Protein AF-A0A516HF87-F1 (afdb_monomer)

pLDDT: mean 88.35, std 12.83, range [43.09, 98.5]

Nearest PDB structures (foldseek):
  1sj7-assembly2_B  TM=2.795E-01  e=4.429E+00  Mus musculus
  1sum-assembly1_B  TM=2.228E-01  e=5.330E+00  Thermotoga maritima
  8e0m-assembly1_A  TM=2.868E-01  e=9.736E+00  synthetic construct

Structure (mmCIF, N/CA/C/O backbone):
data_AF-A0A516HF87-F1
#
_entry.id   AF-A0A516HF87-F1
#
loop_
_atom_site.group_PDB
_atom_site.id
_atom_site.type_symbol
_atom_site.label_atom_id
_atom_site.label_alt_id
_atom_site.label_comp_id
_atom_site.label_asym_id
_atom_site.label_entity_id
_atom_site.label_seq_id
_atom_site.pdbx_PDB_ins_code
_atom_site.Cartn_x
_atom_site.Cartn_y
_atom_site.Cartn_z
_atom_site.occupancy
_atom_site.B_iso_or_equiv
_atom_site.auth_seq_id
_atom_site.auth_comp_id
_atom_site.auth_asym_id
_atom_site.auth_atom_id
_atom_site.pdbx_PDB_model_num
ATOM 1 N N . MET A 1 1 ? -18.716 -10.227 13.730 1.00 66.50 1 MET A N 1
ATOM 2 C CA . MET A 1 1 ? -17.485 -9.876 12.988 1.00 66.50 1 MET A CA 1
ATOM 3 C C . MET A 1 1 ? -16.517 -11.055 13.050 1.00 66.50 1 MET A C 1
ATOM 5 O O . MET A 1 1 ? -16.500 -11.742 14.065 1.00 66.50 1 MET A O 1
ATOM 9 N N . ASP A 1 2 ? -15.786 -11.335 11.973 1.00 79.38 2 ASP A N 1
ATOM 10 C CA . ASP A 1 2 ? -14.979 -12.555 11.829 1.00 79.38 2 ASP A CA 1
ATOM 11 C C . ASP A 1 2 ? -13.578 -12.388 12.453 1.00 79.38 2 ASP A C 1
ATOM 13 O O . ASP A 1 2 ? -12.821 -11.498 12.059 1.00 79.38 2 ASP A O 1
ATOM 17 N N . LYS A 1 3 ? -13.224 -13.232 13.436 1.00 86.50 3 LYS A N 1
ATOM 18 C CA . LYS A 1 3 ? -11.883 -13.222 14.055 1.00 86.50 3 LYS A CA 1
ATOM 19 C C . LYS A 1 3 ? -10.801 -13.581 13.037 1.00 86.50 3 LYS A C 1
ATOM 21 O O . LYS A 1 3 ? -9.698 -13.045 13.135 1.00 86.50 3 LYS A O 1
ATOM 26 N N . ALA A 1 4 ? -11.116 -14.431 12.059 1.00 92.38 4 ALA A N 1
ATOM 27 C CA . ALA A 1 4 ? -10.188 -14.797 10.999 1.00 92.38 4 ALA A CA 1
ATOM 28 C C . ALA A 1 4 ? -9.785 -13.563 10.181 1.00 92.38 4 ALA A C 1
ATOM 30 O O . ALA A 1 4 ? -8.597 -13.336 10.005 1.00 92.38 4 ALA A O 1
ATOM 31 N N . ALA A 1 5 ? -10.734 -12.693 9.810 1.00 94.56 5 ALA A N 1
ATOM 32 C CA . ALA A 1 5 ? -10.435 -11.414 9.151 1.00 94.56 5 ALA A CA 1
ATOM 33 C C . ALA A 1 5 ? -9.495 -10.523 9.981 1.00 94.56 5 ALA A C 1
ATOM 35 O O . ALA A 1 5 ? -8.566 -9.926 9.445 1.00 94.56 5 ALA A O 1
ATOM 36 N N . GLY A 1 6 ? -9.681 -10.487 11.303 1.00 94.88 6 GLY A N 1
ATOM 37 C CA . GLY A 1 6 ? -8.769 -9.821 12.236 1.00 94.88 6 GLY A CA 1
ATOM 38 C C . GLY A 1 6 ? -7.321 -10.307 12.124 1.00 94.88 6 GLY A C 1
ATOM 39 O O . GLY A 1 6 ? -6.409 -9.509 11.903 1.00 94.88 6 GLY A O 1
ATOM 40 N N . TYR A 1 7 ? -7.111 -11.618 12.256 1.00 96.00 7 TYR A N 1
ATOM 41 C CA . TYR A 1 7 ? -5.780 -12.224 12.171 1.00 96.00 7 TYR A CA 1
ATOM 42 C C . TYR A 1 7 ? -5.173 -12.115 10.772 1.00 96.00 7 TYR A C 1
ATOM 44 O O . TYR A 1 7 ? -3.999 -11.775 10.650 1.00 96.00 7 TYR A O 1
ATOM 52 N N . THR A 1 8 ? -5.965 -12.335 9.724 1.00 97.62 8 THR A N 1
ATOM 53 C CA . THR A 1 8 ? -5.521 -12.217 8.332 1.00 97.62 8 THR A CA 1
ATOM 54 C C . THR A 1 8 ? -5.065 -10.795 8.011 1.00 97.62 8 THR A C 1
ATOM 56 O O . THR A 1 8 ? -4.020 -10.623 7.389 1.00 97.62 8 THR A O 1
ATOM 59 N N . PHE A 1 9 ? -5.766 -9.769 8.505 1.00 97.31 9 PHE A N 1
ATOM 60 C CA . PHE A 1 9 ? -5.350 -8.377 8.331 1.00 97.31 9 PHE A CA 1
ATOM 61 C C . PHE A 1 9 ? -4.015 -8.069 9.020 1.00 97.31 9 PHE A C 1
ATOM 63 O O . PHE A 1 9 ? -3.151 -7.406 8.443 1.00 97.31 9 PHE A O 1
ATOM 70 N N . ILE A 1 10 ? -3.833 -8.572 10.247 1.00 97.94 10 ILE A N 1
ATOM 71 C CA . ILE A 1 10 ? -2.583 -8.420 11.003 1.00 97.94 10 ILE A CA 1
ATOM 72 C C . ILE A 1 10 ? -1.431 -9.095 10.256 1.00 97.94 10 ILE A C 1
ATOM 74 O O . ILE A 1 10 ? -0.409 -8.458 10.022 1.00 97.94 10 ILE A O 1
ATOM 78 N N . LEU A 1 11 ? -1.603 -10.358 9.857 1.00 97.88 11 LEU A N 1
ATOM 79 C CA . LEU A 1 11 ? -0.570 -11.126 9.162 1.00 97.88 11 LEU A CA 1
ATOM 80 C C . LEU A 1 11 ? -0.219 -10.513 7.804 1.00 97.88 11 LEU A C 1
ATOM 82 O O . LEU A 1 11 ? 0.961 -10.370 7.502 1.00 97.88 11 LEU A O 1
ATOM 86 N N . GLY A 1 12 ? -1.217 -10.085 7.025 1.00 97.88 12 GLY A N 1
ATOM 87 C CA . GLY A 1 12 ? -0.993 -9.379 5.762 1.00 97.88 12 GLY A CA 1
ATOM 88 C C . GLY A 1 12 ? -0.218 -8.074 5.957 1.00 97.88 12 GLY A C 1
ATOM 89 O O . GLY A 1 12 ? 0.709 -7.791 5.206 1.00 97.88 12 GLY A O 1
ATOM 90 N N . SER A 1 13 ? -0.529 -7.316 7.012 1.00 98.06 13 SER A N 1
ATOM 91 C CA . SER A 1 13 ? 0.180 -6.068 7.324 1.00 98.06 13 SER A CA 1
ATOM 92 C C . SER A 1 13 ? 1.619 -6.313 7.790 1.00 98.06 13 SER A C 1
ATOM 94 O O . SER A 1 13 ? 2.518 -5.589 7.378 1.00 98.06 13 SER A O 1
ATOM 96 N N . ILE A 1 14 ? 1.858 -7.341 8.615 1.00 98.06 14 ILE A N 1
ATOM 97 C CA . ILE A 1 14 ? 3.215 -7.751 9.023 1.00 98.06 14 ILE A CA 1
ATOM 98 C C . ILE A 1 14 ? 4.028 -8.164 7.800 1.00 98.06 14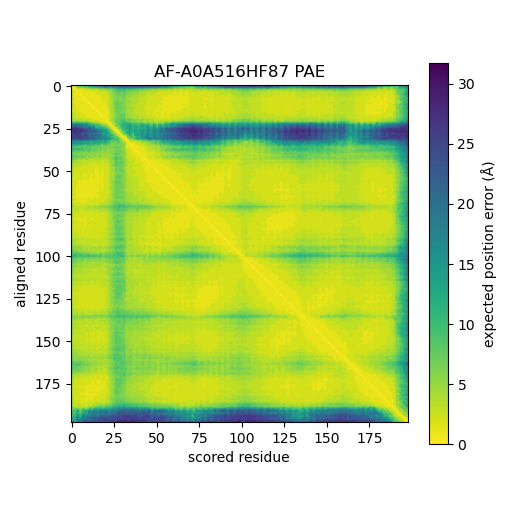 ILE A C 1
ATOM 100 O O . ILE A 1 14 ? 5.172 -7.741 7.660 1.00 98.06 14 ILE A O 1
ATOM 104 N N . LEU A 1 15 ? 3.436 -8.964 6.911 1.00 97.12 15 LEU A N 1
ATOM 105 C CA . LEU A 1 15 ? 4.100 -9.413 5.695 1.00 97.12 15 LEU A CA 1
ATOM 106 C C . LEU A 1 15 ? 4.514 -8.220 4.822 1.00 97.12 15 LEU A C 1
ATOM 108 O O . LEU A 1 15 ? 5.668 -8.166 4.414 1.00 97.12 15 LEU A O 1
ATOM 112 N N . MET A 1 16 ? 3.641 -7.225 4.629 1.00 96.31 16 MET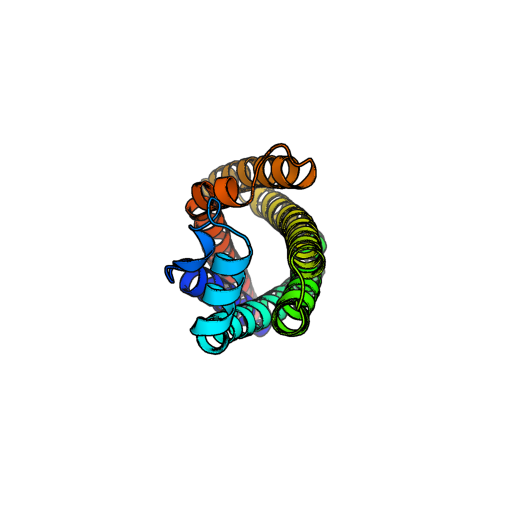 A N 1
ATOM 113 C CA . MET A 1 16 ? 4.001 -5.995 3.907 1.00 96.31 16 MET A CA 1
ATOM 114 C C . MET A 1 16 ? 5.167 -5.244 4.563 1.00 96.31 16 MET A C 1
ATOM 116 O O . MET A 1 16 ? 6.095 -4.848 3.866 1.00 96.31 16 MET A O 1
ATOM 120 N N . VAL A 1 17 ? 5.177 -5.098 5.895 1.00 96.25 17 VAL A N 1
ATOM 121 C CA . VAL A 1 17 ? 6.310 -4.470 6.604 1.00 96.25 17 VAL A CA 1
ATOM 122 C C . VAL A 1 17 ? 7.608 -5.227 6.340 1.00 96.25 17 VAL A C 1
ATOM 124 O O . VAL A 1 17 ? 8.617 -4.605 6.030 1.00 96.25 17 VAL A O 1
ATOM 127 N N . VAL A 1 18 ? 7.591 -6.557 6.453 1.00 94.75 18 VAL A N 1
ATOM 128 C CA . VAL A 1 18 ? 8.785 -7.383 6.228 1.00 94.75 18 VAL A CA 1
ATOM 129 C C . VAL A 1 18 ? 9.293 -7.223 4.798 1.00 94.75 18 VAL A C 1
ATOM 131 O O . VAL A 1 18 ? 10.486 -7.010 4.614 1.00 94.75 18 VAL A O 1
ATOM 134 N N . LEU A 1 19 ? 8.405 -7.275 3.802 1.00 92.56 19 LEU A N 1
ATOM 135 C CA . LEU A 1 19 ? 8.779 -7.150 2.391 1.00 92.56 19 LEU A CA 1
ATOM 136 C C . LEU A 1 19 ? 9.356 -5.763 2.069 1.00 92.56 19 LEU A C 1
ATOM 138 O O . LEU A 1 19 ? 10.346 -5.681 1.354 1.00 92.56 19 LEU A O 1
ATOM 142 N N . MET A 1 20 ? 8.823 -4.695 2.670 1.00 88.75 20 MET A N 1
ATOM 143 C CA . MET A 1 20 ? 9.344 -3.327 2.505 1.00 88.75 20 MET A CA 1
ATOM 144 C C . MET A 1 20 ? 10.719 -3.096 3.144 1.00 88.75 20 MET A C 1
ATOM 146 O O . MET A 1 20 ? 11.396 -2.129 2.804 1.00 88.75 20 MET A O 1
ATOM 150 N N . LEU A 1 21 ? 11.133 -3.948 4.086 1.00 87.94 21 LEU A N 1
ATOM 151 C CA . LEU A 1 21 ? 12.458 -3.879 4.708 1.00 87.94 21 LEU A CA 1
ATOM 152 C C . LEU A 1 21 ? 13.528 -4.635 3.916 1.00 87.94 21 LEU A C 1
ATOM 154 O O . LEU A 1 21 ? 14.712 -4.499 4.227 1.00 87.94 21 LEU A O 1
ATOM 158 N N . ILE A 1 22 ? 13.139 -5.436 2.921 1.00 84.88 22 ILE A N 1
ATOM 159 C CA . ILE A 1 22 ? 14.091 -6.123 2.052 1.00 84.88 22 ILE A CA 1
ATOM 160 C C . ILE A 1 22 ? 14.687 -5.070 1.105 1.00 84.88 22 ILE A C 1
ATOM 162 O O . ILE A 1 22 ? 13.944 -4.482 0.317 1.00 84.88 22 ILE A O 1
ATOM 166 N N . PRO A 1 23 ? 16.005 -4.799 1.169 1.00 65.00 23 PRO A N 1
ATOM 167 C CA . PRO A 1 23 ? 16.629 -3.829 0.285 1.00 65.00 23 PRO A CA 1
ATOM 168 C C . PRO A 1 23 ? 16.521 -4.327 -1.155 1.00 65.00 23 PRO A C 1
ATOM 170 O O . PRO A 1 23 ? 16.976 -5.418 -1.493 1.00 65.00 23 PRO A O 1
ATOM 173 N N . TYR A 1 24 ? 15.893 -3.516 -1.995 1.00 62.25 24 TYR A N 1
ATOM 174 C CA . TYR A 1 24 ? 15.691 -3.811 -3.401 1.00 62.25 24 TYR A CA 1
ATOM 175 C C . TYR A 1 24 ? 16.660 -2.944 -4.211 1.00 62.25 24 TYR A C 1
ATOM 177 O O . TYR A 1 24 ? 16.332 -1.826 -4.608 1.00 62.25 24 TYR A O 1
ATOM 185 N N . GLU A 1 25 ? 17.897 -3.420 -4.384 1.00 53.06 25 GLU A N 1
ATOM 186 C CA . GLU A 1 25 ? 18.979 -2.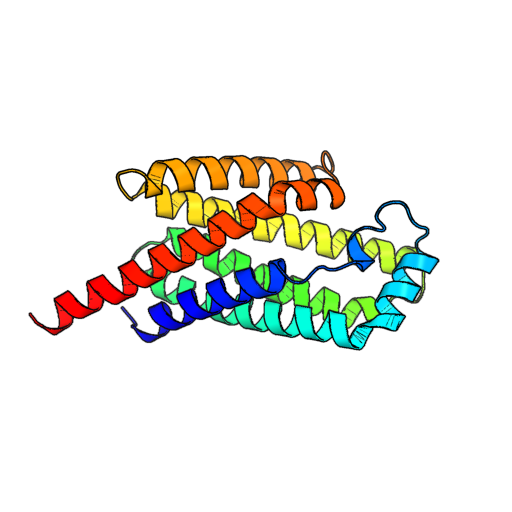647 -5.019 1.00 53.06 25 GLU A CA 1
ATOM 187 C C . GLU A 1 25 ? 18.645 -2.211 -6.458 1.00 53.06 25 GLU A C 1
ATOM 189 O O . GLU A 1 25 ? 19.083 -1.151 -6.900 1.00 53.06 25 GLU A O 1
ATOM 194 N N . GLU A 1 26 ? 17.787 -2.947 -7.167 1.00 50.44 26 GLU A N 1
ATOM 195 C CA . GLU A 1 26 ? 17.451 -2.672 -8.571 1.00 50.44 26 GLU A CA 1
ATOM 196 C C . GLU A 1 26 ? 16.523 -1.475 -8.784 1.00 50.44 26 GLU A C 1
ATOM 198 O O . GLU A 1 26 ? 16.451 -0.931 -9.886 1.00 50.44 26 GLU A O 1
ATOM 203 N N . ALA A 1 27 ? 15.822 -1.025 -7.743 1.00 44.19 27 ALA A N 1
ATOM 204 C CA . ALA A 1 27 ? 14.941 0.130 -7.853 1.00 44.19 27 ALA A CA 1
ATOM 205 C C . ALA A 1 27 ? 15.638 1.465 -7.553 1.00 44.19 27 ALA A C 1
ATOM 207 O O . ALA A 1 27 ? 15.090 2.520 -7.860 1.00 44.19 27 ALA A O 1
ATOM 208 N N . ASN A 1 28 ? 16.869 1.419 -7.035 1.00 43.09 28 ASN A N 1
ATOM 209 C CA . ASN A 1 28 ? 17.698 2.600 -6.776 1.00 43.09 28 ASN A CA 1
ATOM 210 C C . ASN A 1 28 ? 18.437 3.103 -8.030 1.00 43.09 28 ASN A C 1
ATOM 212 O O . ASN A 1 28 ? 19.147 4.102 -7.985 1.00 43.09 28 ASN A O 1
ATOM 216 N N . ALA A 1 29 ? 18.268 2.424 -9.164 1.00 48.34 29 ALA A N 1
ATOM 217 C CA . ALA A 1 29 ? 18.857 2.776 -10.447 1.00 48.34 29 ALA A CA 1
ATOM 218 C C . ALA A 1 29 ? 17.950 3.708 -11.276 1.00 48.34 29 ALA A C 1
ATOM 220 O O . ALA A 1 29 ? 17.874 3.593 -12.500 1.00 48.34 29 ALA A O 1
ATOM 221 N N . THR A 1 30 ? 17.239 4.642 -10.640 1.00 50.53 30 THR A N 1
ATOM 222 C CA . THR A 1 30 ? 16.341 5.607 -11.305 1.00 50.53 30 THR A CA 1
ATOM 223 C C . THR A 1 30 ? 17.052 6.577 -12.253 1.00 50.53 30 THR A C 1
ATOM 225 O O . THR A 1 30 ? 16.378 7.235 -13.049 1.00 50.53 30 THR A O 1
ATOM 228 N N . SER A 1 31 ? 18.387 6.574 -12.275 1.00 51.03 31 SER A N 1
ATOM 229 C CA . SER A 1 31 ? 19.242 7.315 -13.210 1.00 51.03 31 SER A CA 1
ATOM 230 C C . SER A 1 31 ? 19.907 6.462 -14.306 1.00 51.03 31 SER A C 1
ATOM 232 O O . SER A 1 31 ? 20.534 7.033 -15.196 1.00 51.03 31 SER A O 1
ATOM 234 N N . LEU A 1 32 ? 19.780 5.126 -14.282 1.00 56.72 32 LEU A N 1
ATOM 235 C CA . LEU A 1 32 ? 20.419 4.243 -15.271 1.00 56.72 32 LEU A CA 1
ATOM 236 C C . LEU A 1 32 ? 19.553 4.046 -16.524 1.00 56.72 32 LEU A C 1
ATOM 238 O O . LEU A 1 32 ? 18.319 4.131 -16.458 1.00 56.72 32 LEU A O 1
ATOM 242 N N . ASP A 1 33 ? 20.240 3.767 -17.636 1.00 69.56 33 ASP A N 1
ATOM 243 C CA . ASP A 1 33 ? 19.694 3.390 -18.944 1.00 69.56 33 ASP A CA 1
ATOM 244 C C . ASP A 1 33 ? 18.672 2.241 -18.819 1.00 69.56 33 ASP A C 1
ATOM 246 O O . ASP A 1 33 ? 18.790 1.380 -17.942 1.00 69.56 33 ASP A O 1
ATOM 250 N N . TRP A 1 34 ? 17.647 2.229 -19.672 1.00 73.44 34 TRP A N 1
ATOM 251 C CA . TRP A 1 34 ? 16.564 1.240 -19.625 1.00 73.44 34 TRP A CA 1
ATOM 252 C C . TRP A 1 34 ? 17.090 -0.184 -19.825 1.00 73.44 34 TRP A C 1
ATOM 254 O O . TRP A 1 34 ? 16.594 -1.099 -19.169 1.00 73.44 34 TRP A O 1
ATOM 264 N N . ASP A 1 35 ? 18.113 -0.346 -20.670 1.00 72.00 35 ASP A N 1
ATOM 265 C CA . ASP A 1 35 ? 18.770 -1.625 -20.929 1.00 72.00 35 ASP A CA 1
ATOM 266 C C . ASP A 1 35 ? 19.356 -2.197 -19.634 1.00 72.00 35 ASP A C 1
ATOM 268 O O . ASP A 1 35 ? 19.104 -3.347 -19.292 1.00 72.00 35 ASP A O 1
ATOM 272 N N . ILE A 1 36 ? 20.029 -1.355 -18.842 1.00 76.69 36 ILE A N 1
ATOM 273 C CA . ILE A 1 36 ? 20.641 -1.749 -17.566 1.00 76.69 36 ILE A CA 1
ATOM 274 C C . ILE A 1 36 ? 19.569 -2.135 -16.541 1.00 76.69 36 ILE A C 1
ATOM 276 O O . ILE A 1 36 ? 19.753 -3.075 -15.771 1.00 76.69 36 ILE A O 1
ATOM 280 N N . ARG A 1 37 ? 18.426 -1.438 -16.522 1.00 75.19 37 ARG A N 1
ATOM 281 C CA . ARG A 1 37 ? 17.324 -1.766 -15.601 1.00 75.19 37 ARG A CA 1
ATOM 282 C C . ARG A 1 37 ? 16.629 -3.061 -15.963 1.00 75.19 37 ARG A C 1
ATOM 284 O O . ARG A 1 37 ? 16.310 -3.840 -15.070 1.00 75.19 37 ARG A O 1
ATOM 291 N N . LEU A 1 38 ? 16.356 -3.263 -17.250 1.00 77.50 38 LEU A N 1
ATOM 292 C CA . LEU A 1 38 ? 15.729 -4.486 -17.721 1.00 77.50 38 LEU A CA 1
ATOM 293 C C . LEU A 1 38 ? 16.676 -5.668 -17.516 1.00 77.50 38 LEU A C 1
ATOM 295 O O . LEU A 1 38 ? 16.240 -6.706 -17.030 1.00 77.50 38 LEU A O 1
ATOM 299 N N . GLU A 1 39 ? 17.964 -5.504 -17.816 1.00 80.75 39 GLU A N 1
ATOM 300 C CA . GLU A 1 39 ? 18.981 -6.525 -17.576 1.00 80.75 39 GLU A CA 1
ATOM 301 C C . GLU A 1 39 ? 19.097 -6.866 -16.089 1.00 80.75 39 GLU A C 1
ATOM 303 O O . GLU A 1 39 ? 19.047 -8.048 -15.749 1.00 80.75 39 GLU A O 1
ATOM 308 N N . ALA A 1 40 ? 19.158 -5.864 -15.203 1.00 79.00 40 ALA A N 1
ATOM 309 C CA . ALA A 1 40 ? 19.127 -6.082 -13.758 1.00 79.00 40 ALA A CA 1
ATOM 310 C C . ALA A 1 40 ? 17.874 -6.884 -13.369 1.00 79.00 40 ALA A C 1
ATOM 312 O O . ALA A 1 40 ? 17.995 -8.035 -12.943 1.00 79.00 40 ALA A O 1
ATOM 313 N N . LEU A 1 41 ? 16.683 -6.355 -13.675 1.00 81.38 41 LEU A N 1
ATOM 314 C CA . LEU A 1 41 ? 15.400 -6.988 -13.363 1.00 81.38 41 LEU A CA 1
ATOM 315 C C . LEU A 1 41 ? 15.320 -8.440 -13.852 1.00 81.38 41 LEU A C 1
ATOM 317 O O . LEU A 1 41 ? 14.808 -9.308 -13.146 1.00 81.38 41 LEU A O 1
ATOM 321 N N . MET A 1 42 ? 15.805 -8.717 -15.064 1.00 83.19 42 MET A N 1
ATOM 322 C CA . MET A 1 42 ? 15.809 -10.064 -15.633 1.00 83.19 42 MET A CA 1
ATOM 323 C C . MET A 1 42 ? 16.854 -10.963 -14.966 1.00 83.19 42 MET A C 1
ATOM 325 O O . MET A 1 42 ? 16.569 -12.135 -14.708 1.00 83.19 42 MET A O 1
ATOM 329 N N . SER A 1 43 ? 18.027 -10.429 -14.622 1.00 85.94 43 SER A N 1
ATOM 330 C CA . SER A 1 43 ? 19.085 -11.165 -13.922 1.00 85.94 43 SER A CA 1
ATOM 331 C C . SER A 1 43 ? 18.656 -11.625 -12.523 1.00 85.94 43 SER A C 1
ATOM 333 O O . SER A 1 43 ? 19.022 -12.724 -12.105 1.00 85.94 43 SER A O 1
ATOM 335 N N . ASN A 1 44 ? 17.796 -10.856 -11.845 1.00 86.31 44 ASN A N 1
ATOM 336 C CA . ASN A 1 44 ? 17.247 -11.199 -10.530 1.00 86.31 44 ASN A CA 1
ATOM 337 C C . ASN A 1 44 ? 15.763 -11.587 -10.563 1.00 86.31 44 ASN A C 1
ATOM 339 O O . ASN A 1 44 ? 15.135 -11.700 -9.506 1.00 86.31 44 ASN A O 1
ATOM 343 N N . TRP A 1 45 ? 15.197 -11.866 -11.743 1.00 88.19 45 TRP A N 1
ATOM 344 C CA . TRP A 1 45 ? 13.751 -12.023 -11.932 1.00 88.19 45 TRP A CA 1
ATOM 345 C C . TRP A 1 45 ? 13.094 -12.965 -10.923 1.00 88.19 45 TRP A C 1
ATOM 347 O O . TRP A 1 45 ? 12.040 -12.662 -10.373 1.00 88.19 45 TRP A O 1
ATOM 357 N N . ASN A 1 46 ? 13.718 -14.107 -10.630 1.00 90.44 46 ASN A N 1
ATOM 358 C CA . ASN A 1 46 ? 13.158 -15.073 -9.685 1.00 90.44 46 ASN A CA 1
ATOM 359 C C . ASN A 1 46 ? 13.021 -14.509 -8.266 1.00 90.44 46 ASN A C 1
ATOM 361 O O . ASN A 1 46 ? 12.029 -14.792 -7.591 1.00 90.44 46 ASN A O 1
ATOM 365 N N . PHE A 1 47 ? 13.995 -13.722 -7.812 1.00 89.19 47 PHE A N 1
ATOM 366 C CA . PHE A 1 47 ? 13.957 -13.078 -6.504 1.00 89.19 47 PHE A CA 1
ATOM 367 C C . PHE A 1 47 ? 12.868 -12.002 -6.470 1.00 89.19 47 PHE A C 1
ATOM 369 O O . PHE A 1 47 ? 11.980 -12.038 -5.617 1.00 89.19 47 PHE A O 1
ATOM 376 N N . VAL A 1 48 ? 12.867 -11.129 -7.474 1.00 88.12 48 VAL A N 1
ATOM 377 C CA . VAL A 1 48 ? 11.888 -10.052 -7.653 1.00 88.12 48 VAL A CA 1
ATOM 378 C C . VAL A 1 48 ? 10.459 -10.579 -7.724 1.00 88.12 48 VAL A C 1
ATOM 380 O O . VAL A 1 48 ? 9.591 -10.180 -6.947 1.00 88.12 48 VAL A O 1
ATOM 383 N N . ALA A 1 49 ? 10.211 -11.530 -8.621 1.00 91.44 49 ALA A N 1
ATOM 384 C CA . ALA A 1 49 ? 8.903 -12.133 -8.805 1.00 91.44 49 ALA A CA 1
ATOM 385 C C . ALA A 1 49 ? 8.439 -12.851 -7.534 1.00 91.44 49 ALA A C 1
ATOM 387 O O . ALA A 1 49 ? 7.243 -12.905 -7.261 1.00 91.44 49 ALA A O 1
ATOM 388 N N . THR A 1 50 ? 9.361 -13.393 -6.734 1.00 94.00 50 THR A N 1
ATOM 389 C CA . THR A 1 50 ? 9.025 -13.992 -5.437 1.00 94.00 50 THR A CA 1
ATOM 390 C C . THR A 1 50 ? 8.539 -12.937 -4.448 1.00 94.00 50 THR A C 1
ATOM 392 O O . THR A 1 50 ? 7.493 -13.146 -3.833 1.00 94.00 50 THR A O 1
ATOM 395 N N . ILE A 1 51 ? 9.217 -11.789 -4.345 1.00 92.81 51 ILE A N 1
ATOM 396 C CA . ILE A 1 51 ? 8.757 -10.658 -3.524 1.00 92.81 51 ILE A CA 1
ATOM 397 C C . ILE A 1 51 ? 7.361 -10.221 -3.973 1.00 92.81 51 ILE A C 1
ATOM 399 O O . ILE A 1 51 ? 6.434 -10.242 -3.165 1.00 92.81 51 ILE A O 1
ATOM 403 N N . TRP A 1 52 ? 7.161 -9.948 -5.264 1.00 93.94 52 TRP A N 1
ATOM 404 C CA . TRP A 1 52 ? 5.859 -9.512 -5.784 1.00 93.94 52 TRP A CA 1
ATOM 405 C C . TRP A 1 52 ? 4.749 -10.554 -5.598 1.00 93.94 52 TRP A C 1
ATOM 407 O O . TRP A 1 52 ? 3.599 -10.191 -5.376 1.00 93.94 52 TRP A O 1
ATOM 417 N N . ARG A 1 53 ? 5.054 -11.858 -5.633 1.00 96.62 53 ARG A N 1
ATOM 418 C CA . ARG A 1 53 ? 4.082 -12.920 -5.301 1.00 96.62 53 ARG A CA 1
ATOM 419 C C . ARG A 1 53 ? 3.689 -12.899 -3.822 1.00 96.62 53 ARG A C 1
ATOM 421 O O . ARG A 1 53 ? 2.519 -13.134 -3.500 1.00 96.62 53 ARG A O 1
ATOM 428 N N . PHE A 1 54 ? 4.628 -12.616 -2.921 1.00 97.12 54 PHE A N 1
ATOM 429 C CA . PHE A 1 54 ? 4.312 -12.438 -1.504 1.00 97.12 54 PHE A CA 1
ATOM 430 C C . PHE A 1 54 ? 3.511 -11.158 -1.259 1.00 97.12 54 PHE A C 1
ATOM 432 O O . PHE A 1 54 ? 2.521 -11.207 -0.529 1.00 97.12 54 PHE A O 1
ATOM 439 N N . GLU A 1 55 ? 3.858 -10.050 -1.915 1.00 95.69 55 GLU A N 1
ATOM 440 C CA . GLU A 1 55 ? 3.089 -8.805 -1.828 1.00 95.69 55 GLU A CA 1
ATOM 441 C C . GLU A 1 55 ? 1.672 -8.970 -2.395 1.00 95.69 55 GLU A C 1
ATOM 443 O O . GLU A 1 55 ? 0.702 -8.535 -1.777 1.00 95.69 55 GLU A O 1
ATOM 448 N N . LEU A 1 56 ? 1.519 -9.690 -3.511 1.00 97.19 56 LEU A N 1
ATOM 449 C CA . LEU A 1 56 ? 0.224 -10.085 -4.067 1.00 97.19 56 LEU A CA 1
ATOM 450 C C . LEU A 1 56 ? -0.601 -10.887 -3.055 1.00 97.19 56 LEU A C 1
ATOM 452 O O . LEU A 1 56 ? -1.785 -10.616 -2.854 1.00 97.19 56 LEU A O 1
ATOM 456 N N . THR A 1 57 ? 0.023 -11.855 -2.384 1.00 98.06 57 THR A N 1
ATOM 457 C CA . THR A 1 57 ? -0.639 -12.666 -1.352 1.00 98.06 57 THR A CA 1
ATOM 458 C C . THR A 1 57 ? -1.078 -11.803 -0.168 1.00 98.06 57 THR A C 1
ATOM 460 O O . THR A 1 57 ? -2.208 -11.935 0.312 1.00 98.06 57 THR A O 1
ATOM 463 N N . ALA A 1 58 ? -0.226 -10.875 0.275 1.00 97.94 58 ALA A N 1
ATOM 464 C CA . ALA A 1 58 ? -0.565 -9.908 1.310 1.00 97.94 58 ALA A CA 1
ATOM 465 C C . ALA A 1 58 ? -1.726 -9.001 0.872 1.00 97.94 58 ALA A C 1
ATOM 467 O O . ALA A 1 58 ? -2.662 -8.796 1.642 1.00 97.94 58 ALA A O 1
ATOM 468 N N . ALA A 1 59 ? -1.727 -8.525 -0.375 1.00 98.06 59 ALA A N 1
ATOM 469 C CA . ALA A 1 59 ? -2.802 -7.706 -0.922 1.00 98.06 59 ALA A CA 1
ATOM 470 C C . ALA A 1 59 ? -4.141 -8.459 -0.955 1.00 98.06 59 ALA A C 1
ATOM 472 O O . ALA A 1 59 ? -5.156 -7.900 -0.546 1.00 98.06 59 ALA A O 1
ATOM 473 N N . ILE A 1 60 ? -4.155 -9.743 -1.336 1.00 98.50 60 ILE A N 1
ATOM 474 C CA . ILE A 1 60 ? -5.359 -10.594 -1.274 1.00 98.50 60 ILE A CA 1
ATOM 475 C C . ILE A 1 60 ? -5.872 -10.714 0.166 1.00 98.50 60 ILE A C 1
ATOM 477 O O . ILE A 1 60 ? -7.063 -10.515 0.424 1.00 98.50 60 ILE A O 1
ATOM 481 N N . ALA A 1 61 ? -4.978 -11.002 1.115 1.00 98.12 61 ALA A N 1
ATOM 482 C CA . ALA A 1 61 ? -5.313 -11.130 2.530 1.00 98.12 61 ALA A CA 1
ATOM 483 C C . ALA A 1 61 ? -5.906 -9.827 3.100 1.00 98.12 61 ALA A C 1
ATOM 485 O O . ALA A 1 61 ? -6.931 -9.851 3.794 1.00 98.12 61 ALA A O 1
ATOM 486 N N . LEU A 1 62 ? -5.291 -8.688 2.778 1.00 98.31 62 LEU A N 1
ATOM 487 C CA . LEU A 1 62 ? -5.731 -7.362 3.204 1.00 98.31 62 LEU A CA 1
ATOM 488 C C . LEU A 1 62 ? -7.069 -6.983 2.559 1.00 98.31 62 LEU A C 1
ATOM 490 O O . LEU A 1 62 ? -7.979 -6.582 3.281 1.00 98.31 62 LEU A O 1
ATOM 494 N N . ALA A 1 63 ? -7.241 -7.205 1.251 1.00 98.38 63 ALA A N 1
ATOM 495 C CA . ALA A 1 63 ? -8.500 -6.963 0.545 1.00 98.38 63 ALA A CA 1
ATOM 496 C C . ALA A 1 63 ? -9.660 -7.743 1.175 1.00 98.38 63 ALA A C 1
ATOM 498 O O . ALA A 1 63 ? -10.680 -7.157 1.549 1.00 98.38 63 ALA A O 1
ATOM 499 N N . TRP A 1 64 ? -9.492 -9.059 1.343 1.00 98.06 64 TRP A N 1
ATOM 500 C CA . TRP A 1 64 ? -10.510 -9.928 1.935 1.00 98.06 64 TRP A CA 1
ATOM 501 C C . TRP A 1 64 ? -10.885 -9.475 3.348 1.00 98.06 64 TRP A C 1
ATOM 503 O O . TRP A 1 64 ? -12.065 -9.315 3.665 1.00 98.06 64 TRP A O 1
ATOM 513 N N . SER A 1 65 ? -9.884 -9.207 4.187 1.00 97.56 65 SER A N 1
ATOM 514 C CA . SER A 1 65 ? -10.114 -8.789 5.571 1.00 97.56 65 SER A CA 1
ATOM 515 C C . SER A 1 65 ? -10.821 -7.434 5.651 1.00 97.56 65 SER A C 1
ATOM 517 O O . SER A 1 65 ? -11.763 -7.269 6.427 1.00 97.56 65 SER A O 1
ATOM 519 N N . SER A 1 66 ? -10.429 -6.474 4.809 1.00 97.62 66 SER A N 1
ATOM 520 C CA . SER A 1 66 ? -11.065 -5.157 4.743 1.00 97.62 66 SER A CA 1
ATOM 521 C C . SER A 1 66 ? -12.514 -5.229 4.262 1.00 97.62 66 SER A C 1
ATOM 523 O O . SER A 1 66 ? -13.360 -4.551 4.840 1.00 97.62 66 SER A O 1
ATOM 525 N N . PHE A 1 67 ? -12.859 -6.100 3.307 1.00 97.69 67 PHE A N 1
ATOM 526 C CA . PHE A 1 67 ? -14.267 -6.329 2.946 1.00 97.69 67 PHE A CA 1
ATOM 527 C C . PHE A 1 67 ? -15.100 -6.858 4.122 1.00 97.69 67 PHE A C 1
ATOM 529 O O . PHE A 1 67 ? -16.268 -6.496 4.267 1.00 97.69 67 PHE A O 1
ATOM 536 N N . HIS A 1 68 ? -14.521 -7.679 5.002 1.00 95.31 68 HIS A N 1
ATOM 537 C CA . HIS A 1 68 ? -15.219 -8.115 6.216 1.00 95.31 68 HIS A CA 1
ATOM 538 C C . HIS A 1 68 ? -15.381 -6.999 7.243 1.00 95.31 68 HIS A C 1
ATOM 540 O O . HIS A 1 68 ? -16.443 -6.909 7.859 1.00 95.31 68 HIS A O 1
ATOM 546 N N . PHE A 1 69 ? -14.379 -6.135 7.417 1.00 94.69 69 PHE A N 1
ATOM 547 C CA . PHE A 1 69 ? -14.494 -4.967 8.297 1.00 94.69 69 PHE A CA 1
ATOM 548 C C . PHE A 1 69 ? -15.469 -3.910 7.758 1.00 94.69 69 PHE A C 1
ATOM 550 O O . PHE A 1 69 ? -16.103 -3.202 8.544 1.00 94.69 69 PHE A O 1
ATOM 557 N N . ALA A 1 70 ? -15.663 -3.849 6.436 1.00 95.44 70 ALA A N 1
ATOM 558 C CA . ALA A 1 70 ? -16.583 -2.919 5.781 1.00 95.44 70 ALA A CA 1
ATOM 559 C C . ALA A 1 70 ? -18.055 -3.100 6.175 1.00 95.44 70 ALA A C 1
ATOM 561 O O . ALA A 1 70 ? -18.844 -2.169 6.034 1.00 95.44 70 ALA A O 1
ATOM 562 N N . LYS A 1 71 ? -18.415 -4.262 6.736 1.00 91.69 71 LYS A N 1
ATOM 563 C CA . LYS A 1 71 ? -19.752 -4.527 7.291 1.00 91.69 71 LYS A CA 1
ATOM 564 C C . LYS A 1 71 ? -20.093 -3.628 8.485 1.00 91.69 71 LYS A C 1
ATOM 566 O O . LYS A 1 71 ? -21.264 -3.365 8.719 1.00 91.69 71 LYS A O 1
ATOM 571 N N . GLU A 1 72 ? -19.084 -3.168 9.225 1.00 87.56 72 GLU A N 1
ATOM 572 C CA . GLU A 1 72 ? -19.251 -2.322 10.417 1.00 87.56 72 GLU A CA 1
ATOM 573 C C . GLU A 1 72 ? -18.877 -0.858 10.142 1.00 87.56 72 GLU A C 1
ATOM 575 O O . GLU A 1 72 ? -19.420 0.056 10.755 1.00 87.56 72 GLU A O 1
ATOM 580 N N . ASN A 1 73 ? -17.927 -0.621 9.233 1.00 91.38 73 ASN A N 1
ATOM 581 C CA . ASN A 1 73 ? -17.459 0.717 8.882 1.00 91.38 73 ASN A CA 1
ATOM 582 C C . ASN A 1 73 ? -17.137 0.788 7.387 1.00 91.38 73 ASN A C 1
ATOM 584 O O . ASN A 1 73 ? -16.138 0.233 6.931 1.00 91.38 73 ASN A O 1
ATOM 588 N N . SER A 1 74 ? -17.964 1.512 6.633 1.00 95.69 74 SER A N 1
ATOM 589 C CA . SER A 1 74 ? -17.876 1.597 5.173 1.00 95.69 74 SER A CA 1
ATOM 590 C C . SER A 1 74 ? -16.567 2.200 4.654 1.00 95.69 74 SER A C 1
ATOM 592 O O . SER A 1 74 ? -16.203 1.923 3.513 1.00 95.69 74 SER A O 1
ATOM 594 N N . SER A 1 75 ? -15.803 2.940 5.468 1.00 96.31 75 SER A N 1
ATOM 595 C CA . SER A 1 75 ? -14.472 3.444 5.088 1.00 96.31 75 SER A CA 1
ATOM 596 C C . SER A 1 75 ? -13.505 2.321 4.695 1.00 96.31 75 SER A C 1
ATOM 598 O O . SER A 1 75 ? -12.602 2.535 3.886 1.00 96.31 75 SER A O 1
ATOM 600 N N . TRP A 1 76 ? -13.713 1.101 5.200 1.00 97.19 76 TRP A N 1
ATOM 601 C CA . TRP A 1 76 ? -12.932 -0.070 4.802 1.00 97.19 76 TRP A CA 1
ATOM 602 C C . TRP A 1 76 ? -13.133 -0.486 3.343 1.00 97.19 76 TRP A C 1
ATOM 604 O O . TRP A 1 76 ? -12.259 -1.164 2.808 1.00 97.19 76 TRP A O 1
ATOM 614 N N . TYR A 1 77 ? -14.212 -0.066 2.669 1.00 98.38 77 TYR A N 1
ATOM 615 C CA . TYR A 1 77 ? -14.353 -0.309 1.231 1.00 98.38 77 TYR A CA 1
ATOM 616 C C . TYR A 1 77 ? -13.244 0.371 0.428 1.00 98.38 77 TYR A C 1
ATOM 618 O O . TYR A 1 77 ? -12.751 -0.231 -0.519 1.00 98.38 77 TYR A O 1
ATOM 626 N N . LEU A 1 78 ? -12.792 1.566 0.827 1.00 98.12 78 LEU A N 1
ATOM 627 C CA . LEU A 1 78 ? -11.665 2.232 0.164 1.00 98.12 78 LEU A CA 1
ATOM 628 C C . LEU A 1 78 ? -10.384 1.406 0.291 1.00 98.12 78 LEU A C 1
ATOM 630 O O . LEU A 1 78 ? -9.690 1.185 -0.698 1.00 98.12 78 LEU A O 1
ATOM 634 N N . VAL A 1 79 ? -10.118 0.880 1.490 1.00 98.19 79 VAL A N 1
ATOM 635 C CA . VAL A 1 79 ? -8.971 0.000 1.744 1.00 98.19 79 VAL A CA 1
ATOM 636 C C . VAL A 1 79 ? -9.090 -1.295 0.941 1.00 98.19 79 VAL A C 1
ATOM 638 O O . VAL A 1 79 ? -8.120 -1.719 0.320 1.00 98.19 79 VAL A O 1
ATOM 641 N N . ALA A 1 80 ? -10.265 -1.922 0.917 1.00 98.31 80 ALA A N 1
ATOM 642 C CA . ALA A 1 80 ? -10.481 -3.171 0.197 1.00 98.31 80 ALA A CA 1
ATOM 643 C C . ALA A 1 80 ? -10.299 -2.991 -1.318 1.00 98.31 80 ALA A C 1
ATOM 645 O O . ALA A 1 80 ? -9.555 -3.744 -1.942 1.00 98.31 80 ALA A O 1
ATOM 646 N N . ILE A 1 81 ? -10.921 -1.959 -1.894 1.00 98.50 81 ILE A N 1
ATOM 647 C CA . ILE A 1 81 ? -10.820 -1.631 -3.321 1.00 98.50 81 ILE A CA 1
ATOM 648 C C . ILE A 1 81 ? -9.376 -1.293 -3.693 1.00 98.50 81 ILE A C 1
ATOM 650 O O . ILE A 1 81 ? -8.889 -1.785 -4.707 1.00 98.50 81 ILE A O 1
ATOM 654 N N . ALA A 1 82 ? -8.662 -0.529 -2.863 1.00 98.31 82 ALA A N 1
ATOM 655 C CA . ALA A 1 82 ? -7.245 -0.252 -3.077 1.00 98.31 82 ALA A CA 1
ATOM 656 C C . ALA A 1 82 ? -6.415 -1.536 -3.213 1.00 98.31 82 ALA A C 1
ATOM 658 O O . ALA A 1 82 ? -5.633 -1.674 -4.151 1.00 98.31 82 ALA A O 1
ATOM 659 N N . HIS A 1 83 ? -6.633 -2.514 -2.331 1.00 98.31 83 HIS A N 1
ATOM 660 C CA . HIS A 1 83 ? -5.921 -3.787 -2.402 1.00 98.31 83 HIS A CA 1
ATOM 661 C C . HIS A 1 83 ? -6.367 -4.663 -3.574 1.00 98.31 83 HIS A C 1
ATOM 663 O O . HIS A 1 83 ? -5.538 -5.368 -4.140 1.00 98.31 83 HIS A O 1
ATOM 669 N N . VAL A 1 84 ? -7.623 -4.570 -4.020 1.00 98.38 84 VAL A N 1
ATOM 670 C CA . VAL A 1 84 ? -8.046 -5.176 -5.294 1.00 98.38 84 VAL A CA 1
ATOM 671 C C . VAL A 1 84 ? -7.289 -4.563 -6.475 1.00 98.38 84 VAL A C 1
ATOM 673 O O . VAL A 1 84 ? -6.847 -5.287 -7.364 1.00 98.38 84 VAL A O 1
ATOM 676 N N . ILE A 1 85 ? -7.070 -3.250 -6.469 1.00 97.94 85 ILE A N 1
ATOM 677 C CA . ILE A 1 85 ? -6.285 -2.571 -7.504 1.00 97.94 85 ILE A CA 1
ATOM 678 C C . ILE A 1 85 ? -4.804 -2.991 -7.429 1.00 97.94 85 ILE A C 1
ATOM 680 O O . ILE A 1 85 ? -4.203 -3.244 -8.473 1.00 97.94 85 ILE A O 1
ATOM 684 N N . TYR A 1 86 ? -4.226 -3.176 -6.234 1.00 96.88 86 TYR A N 1
ATOM 685 C CA . TYR A 1 86 ? -2.879 -3.757 -6.102 1.00 96.88 86 TYR A CA 1
ATOM 686 C C . TYR A 1 86 ? -2.778 -5.167 -6.681 1.00 96.88 86 TYR A C 1
ATOM 688 O O . TYR A 1 86 ? -1.778 -5.486 -7.314 1.00 96.88 86 TYR A O 1
ATOM 696 N N . ILE A 1 87 ? -3.799 -6.012 -6.515 1.00 97.31 87 ILE A N 1
ATOM 697 C CA . ILE A 1 87 ? -3.810 -7.352 -7.123 1.00 97.31 87 ILE A CA 1
ATOM 698 C C . ILE A 1 87 ? -3.663 -7.245 -8.648 1.00 97.31 87 ILE A C 1
ATOM 700 O O . ILE A 1 87 ? -2.878 -7.982 -9.244 1.00 97.31 87 ILE A O 1
ATOM 704 N N . VAL A 1 88 ? -4.363 -6.292 -9.275 1.00 95.75 88 VAL A N 1
ATOM 705 C CA . VAL A 1 88 ? -4.227 -6.014 -10.714 1.00 95.75 88 VAL A CA 1
ATOM 706 C C . VAL A 1 88 ? -2.821 -5.514 -11.045 1.00 95.75 88 VA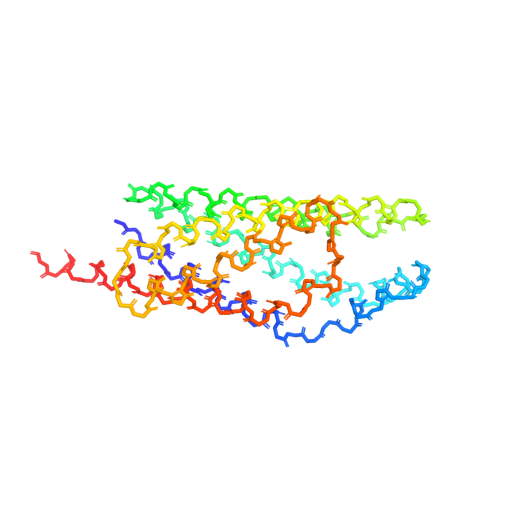L A C 1
ATOM 708 O O . VAL A 1 88 ? -2.216 -6.015 -11.990 1.00 95.75 88 VAL A O 1
ATOM 711 N N . MET A 1 89 ? -2.275 -4.584 -10.255 1.00 95.12 89 MET A N 1
ATOM 712 C CA . MET A 1 89 ? -0.908 -4.076 -10.418 1.00 95.12 89 MET A CA 1
ATOM 713 C C . MET A 1 89 ? 0.120 -5.210 -10.425 1.00 95.12 89 MET A C 1
ATOM 715 O O . MET A 1 89 ? 0.905 -5.323 -11.361 1.00 95.12 89 MET A O 1
ATOM 719 N N . TYR A 1 90 ? 0.084 -6.088 -9.421 1.00 94.31 90 TYR A N 1
ATOM 720 C CA . TYR A 1 90 ? 0.996 -7.225 -9.333 1.00 94.31 90 TYR A CA 1
ATOM 721 C C . TYR A 1 90 ? 0.788 -8.219 -10.473 1.00 94.31 90 TYR A C 1
ATOM 723 O O . TYR A 1 90 ? 1.767 -8.766 -10.972 1.00 94.31 90 TYR A O 1
ATOM 731 N N . GLY A 1 91 ? -0.450 -8.415 -10.935 1.00 93.06 91 GLY A N 1
ATOM 732 C CA . GLY A 1 91 ? -0.729 -9.185 -12.148 1.00 93.06 91 GLY A CA 1
ATOM 733 C C . GLY A 1 91 ? -0.033 -8.599 -13.380 1.00 93.06 91 GLY A C 1
ATOM 734 O O . GLY A 1 91 ? 0.643 -9.328 -14.103 1.00 93.06 91 GLY A O 1
ATOM 735 N N . VAL A 1 92 ? -0.129 -7.279 -13.578 1.00 91.12 92 VAL A N 1
ATOM 736 C CA . VAL A 1 92 ? 0.560 -6.561 -14.664 1.00 91.12 92 VAL A CA 1
ATOM 737 C C . VAL A 1 92 ? 2.076 -6.680 -14.528 1.00 91.12 92 VAL A C 1
ATOM 739 O O . VAL A 1 92 ? 2.748 -6.953 -15.514 1.00 91.12 92 VAL A O 1
ATOM 742 N N . MET A 1 93 ? 2.629 -6.517 -13.328 1.00 90.75 93 MET A N 1
ATOM 743 C CA . MET A 1 93 ? 4.078 -6.573 -13.110 1.00 90.75 93 MET A CA 1
ATOM 744 C C . MET A 1 93 ? 4.636 -7.987 -13.323 1.00 90.75 93 MET A C 1
ATOM 746 O O . MET A 1 93 ? 5.625 -8.158 -14.031 1.00 90.75 93 MET A O 1
ATOM 750 N N . LEU A 1 94 ? 3.982 -9.009 -12.764 1.00 92.94 94 LEU A N 1
ATOM 751 C CA . LEU A 1 94 ? 4.421 -10.404 -12.854 1.00 92.94 94 LEU A CA 1
ATOM 752 C C . LEU A 1 94 ? 4.287 -10.986 -14.265 1.00 92.94 94 LEU A C 1
ATOM 754 O O . LEU A 1 94 ? 5.131 -11.784 -14.662 1.00 92.94 94 LEU A O 1
ATOM 758 N N . ALA A 1 95 ? 3.232 -10.627 -15.001 1.00 91.56 95 ALA A N 1
ATOM 759 C CA . ALA A 1 95 ? 3.002 -11.138 -16.353 1.00 91.56 95 ALA A CA 1
ATOM 760 C C . ALA A 1 95 ? 3.607 -10.244 -17.445 1.00 91.56 95 ALA A C 1
ATOM 762 O O . ALA A 1 95 ? 3.997 -10.742 -18.495 1.00 91.56 95 ALA A O 1
ATOM 763 N N . GLY A 1 96 ? 3.669 -8.932 -17.220 1.00 89.31 96 GLY A N 1
ATOM 764 C CA . GLY A 1 96 ? 4.060 -7.953 -18.229 1.00 89.31 96 GLY A CA 1
ATOM 765 C C . GLY A 1 96 ? 5.567 -7.771 -18.353 1.00 89.31 96 GLY A C 1
ATOM 766 O O . GLY A 1 96 ? 6.083 -7.804 -19.467 1.00 89.31 96 GLY A O 1
ATOM 767 N N . TYR A 1 97 ? 6.291 -7.591 -17.241 1.00 86.88 97 TYR A N 1
ATOM 768 C CA . TYR A 1 97 ? 7.725 -7.278 -17.309 1.00 86.88 97 TYR A CA 1
ATOM 769 C C . TYR A 1 97 ? 8.591 -8.338 -18.010 1.00 86.88 97 TYR A C 1
ATOM 771 O O . TYR A 1 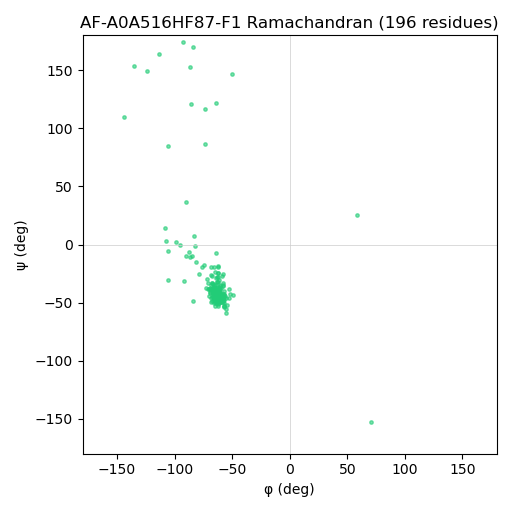97 ? 9.473 -7.931 -18.763 1.00 86.88 97 TYR A O 1
ATOM 779 N N . PRO A 1 98 ? 8.342 -9.656 -17.872 1.00 86.81 98 PRO A N 1
ATOM 780 C CA . PRO A 1 98 ? 9.081 -10.672 -18.631 1.00 86.81 98 PRO A CA 1
ATOM 781 C C . PRO A 1 98 ? 8.900 -10.573 -20.147 1.00 86.81 98 PRO A C 1
ATOM 783 O O . PRO A 1 98 ? 9.753 -11.022 -20.906 1.00 86.81 98 PRO A O 1
ATOM 786 N N . GLU A 1 99 ? 7.788 -9.991 -20.597 1.00 87.31 99 GLU A N 1
ATOM 787 C CA . GLU A 1 99 ? 7.449 -9.854 -22.015 1.00 87.31 99 GLU A CA 1
ATOM 788 C C . GLU A 1 99 ? 7.865 -8.492 -22.594 1.00 87.31 99 GLU A C 1
ATOM 790 O O . GLU A 1 99 ? 7.673 -8.226 -23.785 1.00 87.31 99 GLU A O 1
ATOM 795 N N . ALA A 1 100 ? 8.462 -7.614 -21.782 1.00 86.06 100 ALA A N 1
ATOM 796 C CA . ALA A 1 100 ? 8.941 -6.307 -22.209 1.00 86.06 100 ALA A CA 1
ATOM 797 C C . ALA A 1 100 ? 10.219 -6.442 -23.058 1.00 86.06 100 ALA A C 1
ATOM 799 O O . ALA A 1 100 ? 11.333 -6.355 -22.556 1.00 86.06 100 ALA A O 1
ATOM 800 N N . ARG A 1 101 ? 10.064 -6.654 -24.371 1.00 80.50 101 ARG A N 1
ATOM 801 C CA . ARG A 1 101 ? 11.192 -6.837 -25.314 1.00 80.50 101 ARG A CA 1
ATOM 802 C C . ARG A 1 101 ? 11.757 -5.540 -25.896 1.00 80.50 101 ARG A C 1
ATOM 804 O O . ARG A 1 101 ? 12.723 -5.585 -26.649 1.00 80.50 101 ARG A O 1
ATOM 811 N N . THR A 1 102 ? 11.125 -4.403 -25.618 1.00 85.75 102 THR A N 1
ATOM 812 C CA . THR A 1 102 ? 11.517 -3.090 -26.145 1.00 85.75 102 THR A CA 1
ATOM 813 C C . THR A 1 102 ? 11.496 -2.040 -25.042 1.00 85.75 102 THR A C 1
ATOM 815 O O . THR A 1 102 ? 10.701 -2.137 -24.103 1.00 85.75 102 THR A O 1
ATOM 818 N N . GLN A 1 103 ? 12.309 -0.992 -25.201 1.00 83.12 103 GLN A N 1
ATOM 819 C CA . GLN A 1 103 ? 12.311 0.177 -24.318 1.00 83.12 103 GLN A CA 1
ATOM 820 C C . GLN A 1 103 ? 10.917 0.786 -24.157 1.00 83.12 103 GLN A C 1
ATOM 822 O O . GLN A 1 103 ? 10.479 1.092 -23.050 1.00 83.12 103 GLN A O 1
ATOM 827 N N . GLU A 1 104 ? 10.209 0.961 -25.272 1.00 86.56 104 GLU A N 1
ATOM 828 C CA . GLU A 1 104 ? 8.867 1.540 -25.281 1.00 86.56 104 GLU A CA 1
ATOM 829 C C . GLU A 1 104 ? 7.869 0.653 -24.526 1.00 86.56 104 GLU A C 1
ATOM 831 O O . GLU A 1 104 ? 7.060 1.158 -23.744 1.00 86.56 104 GLU A O 1
ATOM 836 N N . GLY A 1 105 ? 7.967 -0.669 -24.697 1.00 86.50 105 GLY A N 1
ATOM 837 C CA . GLY A 1 105 ? 7.146 -1.639 -23.978 1.00 86.50 105 GLY A CA 1
ATOM 838 C C . GLY A 1 105 ? 7.412 -1.612 -22.474 1.00 86.50 105 GLY A C 1
ATOM 839 O O . GLY A 1 105 ? 6.469 -1.509 -21.688 1.00 86.50 105 GLY A O 1
ATOM 840 N N . TYR A 1 106 ? 8.684 -1.619 -22.070 1.00 85.19 106 TYR A N 1
ATOM 841 C CA . TYR A 1 106 ? 9.080 -1.515 -20.664 1.00 85.19 106 TYR A CA 1
ATOM 842 C C . TYR A 1 106 ? 8.589 -0.211 -20.029 1.00 85.19 106 TYR A C 1
ATOM 844 O O . TYR A 1 106 ? 7.935 -0.233 -18.986 1.00 85.19 106 TYR A O 1
ATOM 852 N N . ASN A 1 107 ? 8.835 0.927 -20.684 1.00 85.50 107 ASN A N 1
ATOM 853 C CA . ASN A 1 107 ? 8.421 2.238 -20.190 1.00 85.50 107 ASN A CA 1
ATOM 854 C C . ASN A 1 107 ? 6.900 2.342 -20.070 1.00 85.50 107 ASN A C 1
ATOM 856 O O . ASN A 1 107 ? 6.398 2.905 -19.100 1.00 85.50 107 ASN A O 1
ATOM 860 N N . THR A 1 108 ? 6.159 1.776 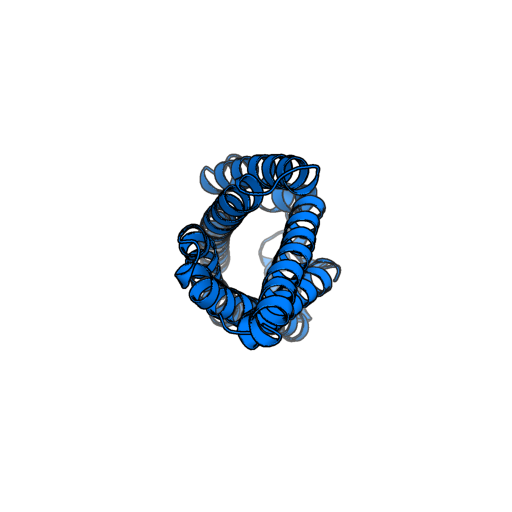-21.020 1.00 89.00 108 THR A N 1
ATOM 861 C CA . THR A 1 108 ? 4.695 1.753 -20.976 1.00 89.00 108 THR A CA 1
ATOM 862 C C . THR A 1 108 ? 4.190 0.929 -19.793 1.00 89.00 108 THR A C 1
ATOM 864 O O . THR A 1 108 ? 3.361 1.416 -19.025 1.00 89.00 108 THR A O 1
ATOM 867 N N . LEU A 1 109 ? 4.723 -0.280 -19.587 1.00 89.00 109 LEU A N 1
ATOM 868 C CA . LEU A 1 109 ? 4.377 -1.127 -18.441 1.00 89.00 109 LEU A CA 1
ATOM 869 C C . LEU A 1 109 ? 4.723 -0.456 -17.111 1.00 89.00 109 LEU A C 1
ATOM 871 O O . LEU A 1 109 ? 3.898 -0.457 -16.198 1.00 89.00 109 LEU A O 1
ATOM 875 N N . PHE A 1 110 ? 5.891 0.179 -17.027 1.00 86.69 110 PHE A N 1
ATOM 876 C CA . PHE A 1 110 ? 6.307 0.938 -15.853 1.00 86.69 110 PHE A CA 1
ATOM 877 C C . PHE A 1 110 ? 5.351 2.096 -15.554 1.00 86.69 110 PHE A C 1
ATOM 879 O O . PHE A 1 110 ? 4.913 2.256 -14.417 1.00 86.69 110 PHE A O 1
ATOM 886 N N . GLN A 1 111 ? 4.967 2.881 -16.563 1.00 86.75 111 GLN A N 1
ATOM 887 C CA . GLN A 1 111 ? 4.029 3.995 -16.387 1.00 86.75 111 GLN A CA 1
ATOM 888 C C . GLN A 1 111 ? 2.627 3.518 -15.989 1.00 86.75 111 GLN A C 1
ATOM 890 O O . GLN A 1 111 ? 1.992 4.141 -15.138 1.00 86.75 111 GLN A O 1
ATOM 895 N N . ILE A 1 112 ? 2.154 2.402 -16.553 1.00 90.69 112 ILE A N 1
ATOM 896 C CA . ILE A 1 112 ? 0.891 1.774 -16.145 1.00 90.69 112 ILE A CA 1
ATOM 897 C C . ILE A 1 112 ? 0.979 1.321 -14.686 1.00 90.69 112 ILE A C 1
ATOM 899 O O . ILE A 1 112 ? 0.101 1.659 -13.893 1.00 90.69 112 ILE A O 1
ATOM 903 N N . ALA A 1 113 ? 2.040 0.606 -14.309 1.00 89.62 113 ALA A N 1
ATOM 904 C CA . ALA A 1 113 ? 2.242 0.138 -12.942 1.00 89.62 113 ALA A CA 1
ATOM 905 C C . ALA A 1 113 ? 2.311 1.308 -11.951 1.00 89.62 113 ALA A C 1
ATOM 907 O O . ALA A 1 113 ? 1.628 1.273 -10.933 1.00 89.62 113 ALA A O 1
ATOM 908 N N . LEU A 1 114 ? 3.045 2.376 -12.276 1.00 87.56 114 LEU A N 1
ATOM 909 C CA . LEU A 1 114 ? 3.149 3.581 -11.450 1.00 87.56 114 LEU A CA 1
ATOM 910 C C . LEU A 1 114 ? 1.796 4.289 -11.284 1.00 87.56 114 LEU A C 1
ATOM 912 O O . LEU A 1 114 ? 1.445 4.737 -10.189 1.00 87.56 114 LEU A O 1
ATOM 916 N N . TRP A 1 115 ? 1.006 4.363 -12.355 1.00 90.12 115 TRP A N 1
ATOM 917 C CA . TRP A 1 115 ? -0.332 4.941 -12.303 1.00 90.12 115 TRP A CA 1
ATOM 918 C C . TRP A 1 115 ? -1.260 4.117 -11.403 1.00 90.12 115 TRP A C 1
ATOM 920 O O . TRP A 1 115 ? -1.857 4.664 -10.475 1.00 90.12 115 TRP A O 1
ATOM 930 N N . ILE A 1 116 ? -1.312 2.795 -11.600 1.00 94.00 116 ILE A N 1
ATOM 931 C CA . ILE A 1 116 ? -2.104 1.883 -10.761 1.00 94.00 116 ILE A CA 1
ATOM 932 C C . ILE A 1 116 ? -1.639 1.962 -9.298 1.00 94.00 116 ILE A C 1
ATOM 934 O O . ILE A 1 116 ? -2.470 2.073 -8.396 1.00 94.00 116 ILE A O 1
ATOM 938 N N . PHE A 1 117 ? -0.323 1.976 -9.064 1.00 91.50 117 PHE A N 1
ATOM 939 C CA . PHE A 1 117 ? 0.294 2.106 -7.746 1.00 91.50 117 PHE A CA 1
ATOM 940 C C . PHE A 1 117 ? -0.157 3.381 -7.031 1.00 91.50 117 PHE A C 1
ATOM 942 O O . PHE A 1 117 ? -0.593 3.312 -5.882 1.00 91.50 117 PHE A O 1
ATOM 949 N N . SER A 1 118 ? -0.075 4.540 -7.692 1.00 92.81 118 SER A N 1
ATOM 950 C CA . SER A 1 118 ? -0.439 5.827 -7.084 1.00 92.81 118 SER A CA 1
ATOM 951 C C . SER A 1 118 ? -1.927 5.899 -6.728 1.00 92.81 118 SER A C 1
ATOM 953 O O . SER A 1 118 ? -2.271 6.315 -5.621 1.00 92.81 118 SER A O 1
ATOM 955 N N . VAL A 1 119 ? -2.812 5.410 -7.605 1.00 95.56 119 VAL A N 1
ATOM 956 C CA . VAL A 1 119 ? -4.263 5.359 -7.355 1.00 95.56 119 VAL A CA 1
ATOM 957 C C . VAL A 1 119 ? -4.597 4.405 -6.209 1.00 95.56 119 VAL A C 1
ATOM 959 O O . VAL A 1 119 ? -5.345 4.775 -5.302 1.00 95.56 119 VAL A O 1
ATOM 962 N N . ALA A 1 120 ? -4.033 3.194 -6.219 1.00 96.94 120 ALA A N 1
ATOM 963 C CA . ALA A 1 120 ? -4.244 2.211 -5.161 1.00 96.94 120 ALA A CA 1
ATOM 964 C C . ALA A 1 120 ? -3.775 2.751 -3.806 1.00 96.94 120 ALA A C 1
ATOM 966 O O . ALA A 1 120 ? -4.546 2.749 -2.846 1.00 96.94 120 ALA A O 1
ATOM 967 N N . ASN A 1 121 ? -2.555 3.295 -3.741 1.00 95.88 121 ASN A N 1
ATOM 968 C CA . ASN A 1 121 ? -2.032 3.893 -2.515 1.00 95.88 121 ASN A CA 1
ATOM 969 C C . ASN A 1 121 ? -2.921 5.035 -2.035 1.00 95.88 121 ASN A C 1
ATOM 971 O O . ASN A 1 121 ? -3.241 5.063 -0.853 1.00 95.88 121 ASN A O 1
ATOM 975 N N . LEU A 1 122 ? -3.350 5.943 -2.920 1.00 96.94 122 LEU A N 1
ATOM 976 C CA . LEU A 1 122 ? -4.207 7.069 -2.547 1.00 96.94 122 LEU A CA 1
ATOM 977 C C . LEU A 1 122 ? -5.513 6.590 -1.900 1.00 96.94 122 LEU A C 1
ATOM 979 O O . LEU A 1 122 ? -5.871 7.052 -0.818 1.00 96.94 122 LEU A O 1
ATOM 983 N N . LEU A 1 123 ? -6.200 5.627 -2.516 1.00 98.12 123 LEU A N 1
ATOM 984 C CA . LEU A 1 123 ? -7.424 5.048 -1.955 1.00 98.12 123 LEU A CA 1
ATOM 985 C C . LEU A 1 123 ? -7.166 4.360 -0.611 1.00 98.12 123 LEU A C 1
ATOM 987 O O . LEU A 1 123 ? -7.947 4.527 0.329 1.00 98.12 123 LEU A O 1
ATOM 991 N N . TRP A 1 124 ? -6.060 3.624 -0.500 1.00 98.12 124 TRP A N 1
ATOM 992 C CA . TRP A 1 124 ? -5.677 2.953 0.733 1.00 98.12 124 TRP A CA 1
ATOM 993 C C . TRP A 1 124 ? -5.428 3.951 1.865 1.00 98.12 124 TRP A C 1
ATOM 995 O O . TRP A 1 124 ? -6.051 3.830 2.924 1.00 98.12 124 TRP A O 1
ATOM 1005 N N . VAL A 1 125 ? -4.574 4.956 1.654 1.00 97.50 125 VAL A N 1
ATOM 1006 C CA . VAL A 1 125 ? -4.223 5.922 2.703 1.00 97.50 125 VAL A CA 1
ATOM 1007 C C . VAL A 1 125 ? -5.402 6.816 3.072 1.00 97.50 125 VAL A C 1
ATOM 1009 O O . VAL A 1 125 ? -5.567 7.106 4.253 1.00 97.50 125 VAL A O 1
ATOM 1012 N N . LEU A 1 126 ? -6.274 7.180 2.123 1.00 97.69 126 LEU A N 1
ATOM 1013 C CA . LEU A 1 126 ? -7.525 7.884 2.425 1.00 97.69 126 LEU A CA 1
ATOM 1014 C C . LEU A 1 126 ? -8.455 7.013 3.274 1.00 97.69 126 LEU A C 1
ATOM 1016 O O . LEU A 1 126 ? -8.995 7.482 4.276 1.00 97.69 126 LEU A O 1
ATOM 1020 N N . GLY A 1 127 ? -8.603 5.733 2.922 1.00 97.56 127 GLY A N 1
ATOM 1021 C CA . GLY A 1 127 ? -9.377 4.769 3.701 1.00 97.56 127 GLY A CA 1
ATOM 1022 C C . GLY A 1 127 ? -8.862 4.641 5.134 1.00 97.56 127 GLY A C 1
ATOM 1023 O O . GLY A 1 127 ? -9.635 4.789 6.084 1.00 97.56 127 GLY A O 1
ATOM 1024 N N . ILE A 1 128 ? -7.550 4.449 5.309 1.00 97.31 128 ILE A N 1
ATOM 1025 C CA . ILE A 1 128 ? -6.927 4.400 6.638 1.00 97.31 128 ILE A CA 1
ATOM 1026 C C . ILE A 1 128 ? -7.075 5.735 7.368 1.00 97.31 128 ILE A C 1
ATOM 1028 O O . ILE A 1 128 ? -7.423 5.722 8.545 1.00 97.31 128 ILE A O 1
ATOM 1032 N N . GLY A 1 129 ? -6.900 6.871 6.690 1.00 97.12 129 GLY A N 1
ATOM 1033 C CA . GLY A 1 129 ? -7.083 8.216 7.242 1.00 97.12 129 GLY A CA 1
ATOM 1034 C C . GLY A 1 129 ? -8.484 8.427 7.821 1.00 97.12 129 GLY A C 1
ATOM 1035 O O . GLY A 1 129 ? -8.642 8.915 8.944 1.00 97.12 129 GLY A O 1
ATOM 1036 N N . LEU A 1 130 ? -9.514 7.969 7.107 1.00 96.81 130 LEU A N 1
ATOM 1037 C CA . LEU A 1 130 ? -10.893 7.989 7.591 1.00 96.81 130 LEU A CA 1
ATOM 1038 C C . LEU A 1 130 ? -11.089 7.064 8.795 1.00 96.81 130 LEU A C 1
ATOM 1040 O O . LEU A 1 130 ? -11.746 7.458 9.756 1.00 96.81 130 LEU A O 1
ATOM 1044 N N . ILE A 1 131 ? -10.499 5.868 8.792 1.00 95.94 131 ILE A N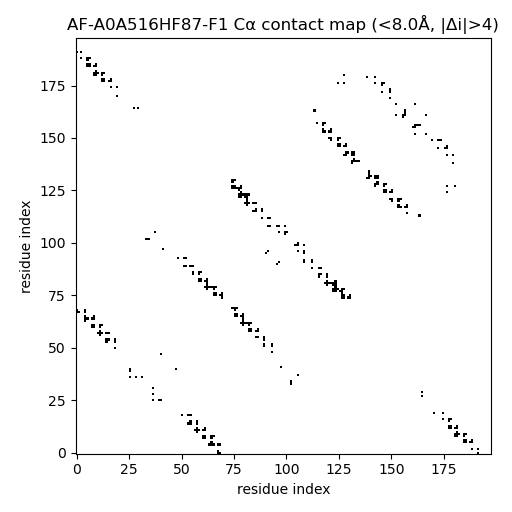 1
ATOM 1045 C CA . ILE A 1 131 ? -10.596 4.915 9.909 1.00 95.94 131 ILE A CA 1
ATOM 1046 C C . ILE A 1 131 ? -9.908 5.466 11.166 1.00 95.94 131 ILE A C 1
ATOM 1048 O O . ILE A 1 131 ? -10.519 5.502 12.234 1.00 95.94 131 ILE A O 1
ATOM 1052 N N . VAL A 1 132 ? -8.664 5.946 11.063 1.00 94.88 132 VAL A N 1
ATOM 1053 C CA . VAL A 1 132 ? -7.903 6.481 12.209 1.00 94.88 132 VAL A CA 1
ATOM 1054 C C . VAL A 1 132 ? -8.547 7.738 12.794 1.00 94.88 132 VAL A C 1
ATOM 1056 O O . VAL A 1 132 ? -8.460 7.954 14.002 1.00 94.88 132 VAL A O 1
ATOM 1059 N N . SER A 1 133 ? -9.256 8.529 11.979 1.00 94.12 133 SER A N 1
ATOM 1060 C CA . SER A 1 133 ? -9.961 9.736 12.433 1.00 94.12 133 SER A CA 1
ATOM 1061 C C . SER A 1 133 ? -11.071 9.462 13.460 1.00 94.12 133 SER A C 1
ATOM 1063 O O . SER A 1 133 ? -11.391 10.348 14.261 1.00 94.12 133 SER A O 1
ATOM 1065 N N . GLN A 1 134 ? -11.611 8.235 13.459 1.00 91.88 134 GLN A N 1
ATOM 1066 C CA . GLN A 1 134 ? -12.660 7.765 14.371 1.00 91.88 134 GLN A CA 1
ATOM 1067 C C . GLN A 1 134 ? -12.113 7.338 15.742 1.00 91.88 134 GLN A C 1
ATOM 1069 O O . GLN A 1 134 ? -12.878 7.181 16.691 1.00 91.88 134 GLN A O 1
ATOM 1074 N N . TYR A 1 135 ? -10.797 7.142 15.871 1.00 92.06 135 TYR A N 1
ATOM 1075 C CA . TYR A 1 135 ? -10.162 6.843 17.153 1.00 92.06 135 TYR A CA 1
ATOM 1076 C C . TYR A 1 135 ? -9.865 8.126 17.944 1.00 92.06 135 TYR A C 1
ATOM 1078 O O . TYR A 1 135 ? -9.964 9.241 17.440 1.00 92.06 135 TYR A O 1
ATOM 1086 N N . SER A 1 136 ? -9.475 7.974 19.208 1.00 91.06 136 SER A N 1
ATOM 1087 C CA . SER A 1 136 ? -9.019 9.066 20.071 1.00 91.06 136 SER A CA 1
ATOM 1088 C C . SER A 1 136 ? -7.537 8.920 20.435 1.00 91.06 136 SER A C 1
ATOM 1090 O O . SER A 1 136 ? -6.932 7.854 20.273 1.00 91.06 136 SER A O 1
ATOM 1092 N N . GLY A 1 137 ? -6.943 10.010 20.928 1.00 93.31 137 GLY A N 1
ATOM 1093 C CA . GLY A 1 137 ? -5.554 10.041 21.383 1.00 93.31 137 GLY A CA 1
ATOM 1094 C C . GLY A 1 137 ? -4.534 9.947 20.247 1.00 93.31 137 GLY A C 1
ATOM 1095 O O . GLY A 1 137 ? -4.797 10.344 19.113 1.00 93.31 137 GLY A O 1
ATOM 1096 N N . TRP A 1 138 ? -3.348 9.424 20.564 1.00 94.00 138 TRP A N 1
ATOM 1097 C CA . TRP A 1 138 ? -2.193 9.428 19.661 1.00 94.00 138 TRP A CA 1
ATOM 1098 C C . TRP A 1 138 ? -2.463 8.733 18.317 1.00 94.00 138 TRP A C 1
ATOM 1100 O O . TRP A 1 138 ? -1.978 9.198 17.290 1.00 94.00 138 TRP A O 1
ATOM 1110 N N . LEU A 1 139 ? -3.280 7.670 18.305 1.00 92.38 139 LEU A N 1
ATOM 1111 C CA . LEU A 1 139 ? -3.567 6.891 17.096 1.00 92.38 139 LEU A CA 1
ATOM 1112 C C . LEU A 1 139 ? -4.246 7.743 16.016 1.00 92.38 139 LEU A C 1
ATOM 1114 O O . LEU A 1 139 ? -3.927 7.605 14.837 1.00 92.38 139 LEU A O 1
ATOM 1118 N N . LYS A 1 140 ? -5.138 8.653 16.428 1.00 94.25 140 LYS A N 1
ATOM 1119 C CA . LYS A 1 140 ? -5.803 9.593 15.524 1.00 94.25 140 LYS A CA 1
ATOM 1120 C C . LYS A 1 140 ? -4.807 10.560 14.908 1.00 94.25 140 LYS A C 1
ATOM 1122 O O . LYS A 1 140 ? -4.778 10.697 13.693 1.00 94.25 140 LYS A O 1
ATOM 1127 N N . TYR A 1 141 ? -4.008 11.230 15.736 1.00 94.50 141 TYR A N 1
ATOM 1128 C CA . TYR A 1 141 ? -3.105 12.279 15.261 1.00 94.50 141 TYR A CA 1
ATOM 1129 C C . TYR A 1 141 ? -1.984 11.714 14.393 1.00 94.50 141 TYR A C 1
ATOM 1131 O O . TYR A 1 141 ? -1.779 12.204 13.288 1.00 94.50 141 TYR A O 1
ATOM 1139 N N . VAL A 1 142 ? -1.316 10.652 14.852 1.00 95.19 142 VAL A N 1
ATOM 1140 C CA . VAL A 1 142 ? -0.251 9.996 14.082 1.00 95.19 142 VAL A CA 1
ATOM 1141 C C . VAL A 1 142 ? -0.819 9.454 12.776 1.00 95.19 142 VAL A C 1
ATOM 1143 O O . VAL A 1 142 ? -0.317 9.792 11.711 1.00 95.19 142 VAL A O 1
ATOM 1146 N N . GLY A 1 143 ? -1.920 8.699 12.833 1.00 95.00 143 GLY A N 1
ATOM 1147 C CA . GLY A 1 143 ? -2.528 8.141 11.630 1.00 95.00 143 GLY A CA 1
ATOM 1148 C C . GLY A 1 143 ? -2.985 9.206 10.638 1.00 95.00 143 GLY A C 1
ATOM 1149 O O . GLY A 1 143 ? -2.698 9.090 9.449 1.00 95.00 143 GLY A O 1
ATOM 1150 N N . PHE A 1 144 ? -3.656 10.259 11.105 1.00 95.38 144 PHE A N 1
ATOM 1151 C CA . PHE A 1 144 ? -4.157 11.320 10.235 1.00 95.38 144 PHE A CA 1
ATOM 1152 C C . PHE A 1 144 ? -3.021 12.119 9.586 1.00 95.38 144 PHE A C 1
ATOM 1154 O O . PHE A 1 144 ? -3.066 12.365 8.384 1.00 95.38 144 PHE A O 1
ATOM 1161 N N . ILE A 1 145 ? -1.976 12.480 10.341 1.00 96.62 145 ILE A N 1
ATOM 1162 C CA . ILE A 1 145 ? -0.815 13.203 9.799 1.00 96.62 145 ILE A CA 1
ATOM 1163 C C . ILE A 1 145 ? -0.086 12.337 8.766 1.00 96.62 145 ILE A C 1
ATOM 1165 O O . ILE A 1 145 ? 0.138 12.790 7.644 1.00 96.62 145 ILE A O 1
ATOM 1169 N N . THR A 1 146 ? 0.230 11.083 9.102 1.00 96.62 146 THR A N 1
ATOM 1170 C CA . THR A 1 146 ? 0.949 10.174 8.198 1.00 96.62 146 THR A CA 1
ATOM 1171 C C . THR A 1 146 ? 0.165 9.921 6.910 1.00 96.62 146 THR A C 1
ATOM 1173 O O . THR A 1 146 ? 0.719 10.046 5.820 1.00 96.62 146 THR A O 1
ATOM 1176 N N . THR A 1 147 ? -1.133 9.621 7.010 1.00 97.25 147 THR A N 1
ATOM 1177 C CA . THR A 1 147 ? -1.979 9.383 5.826 1.00 97.25 147 THR A CA 1
ATOM 1178 C C . THR A 1 147 ? -2.190 10.643 4.991 1.00 97.25 147 THR A C 1
ATOM 1180 O O . THR A 1 147 ? -2.233 10.543 3.768 1.00 97.25 147 THR A O 1
ATOM 1183 N N . SER A 1 148 ? -2.241 11.829 5.605 1.00 96.56 148 SER A N 1
ATOM 1184 C CA . SER A 1 148 ? -2.328 13.102 4.876 1.00 96.56 148 SER A CA 1
ATOM 1185 C C . SER A 1 148 ? -1.067 13.377 4.058 1.00 96.56 148 SER A C 1
ATOM 1187 O O . SER A 1 148 ? -1.167 13.692 2.874 1.00 96.56 148 SER A O 1
ATOM 1189 N N . ILE A 1 149 ? 0.120 13.203 4.653 1.00 96.38 149 ILE A N 1
ATOM 1190 C CA . ILE A 1 149 ? 1.399 13.375 3.943 1.00 96.38 149 ILE A CA 1
ATOM 1191 C C . ILE A 1 149 ? 1.489 12.386 2.779 1.00 96.38 149 ILE A C 1
ATOM 1193 O O . ILE A 1 149 ? 1.749 12.791 1.649 1.00 96.38 149 ILE A O 1
ATOM 1197 N N . LEU A 1 150 ? 1.202 11.104 3.023 1.00 96.44 150 LEU A N 1
ATOM 1198 C CA . LEU A 1 150 ? 1.230 10.090 1.968 1.00 96.44 150 LEU A CA 1
ATOM 1199 C C . LEU A 1 150 ? 0.200 10.358 0.866 1.00 96.44 150 LEU A C 1
ATOM 1201 O O . LEU A 1 150 ? 0.507 10.152 -0.303 1.00 96.44 150 LEU A O 1
ATOM 1205 N N . SER A 1 151 ? -0.988 10.867 1.206 1.00 96.38 151 SER A N 1
ATOM 1206 C CA . SER A 1 151 ? -1.995 11.249 0.206 1.00 96.38 151 SER A CA 1
ATOM 1207 C C . SER A 1 151 ? -1.460 12.332 -0.730 1.00 96.38 151 SER A C 1
ATOM 1209 O O . SER A 1 151 ? -1.598 12.210 -1.944 1.00 96.38 151 SER A O 1
ATOM 1211 N N . LEU A 1 152 ? -0.806 13.364 -0.184 1.00 96.00 152 LEU A N 1
ATOM 1212 C CA . LEU A 1 152 ? -0.195 14.431 -0.983 1.00 96.00 152 LEU A CA 1
ATOM 1213 C C . LEU A 1 152 ? 0.918 13.900 -1.888 1.00 96.00 152 LEU A C 1
ATOM 1215 O O . LEU A 1 152 ? 0.990 14.294 -3.049 1.00 96.00 152 LEU A O 1
ATOM 1219 N N . VAL A 1 153 ? 1.742 12.974 -1.390 1.00 94.50 153 VAL A N 1
ATOM 1220 C CA . VAL A 1 153 ? 2.789 12.334 -2.199 1.00 94.50 153 VAL A CA 1
ATOM 1221 C C . VAL A 1 153 ? 2.167 11.549 -3.352 1.00 94.50 153 VAL A C 1
ATOM 1223 O O . VAL A 1 153 ? 2.579 11.723 -4.494 1.00 94.50 153 VAL A O 1
ATOM 1226 N N . MET A 1 154 ? 1.135 10.741 -3.094 1.00 94.00 154 MET A N 1
ATOM 1227 C CA . MET A 1 154 ? 0.474 9.956 -4.144 1.00 94.00 154 MET A CA 1
ATOM 1228 C C . MET A 1 154 ? -0.236 10.832 -5.176 1.00 94.00 154 MET A C 1
ATOM 1230 O O . MET A 1 154 ? -0.188 10.524 -6.364 1.00 94.00 154 MET A O 1
ATOM 1234 N N . ILE A 1 155 ? -0.833 11.950 -4.754 1.00 95.31 155 ILE A N 1
ATOM 1235 C CA . ILE A 1 155 ? -1.365 12.973 -5.664 1.00 95.31 155 ILE A CA 1
ATOM 1236 C C . ILE A 1 155 ? -0.233 13.562 -6.517 1.00 95.31 155 ILE A C 1
ATOM 1238 O O . ILE A 1 155 ? -0.381 13.686 -7.731 1.00 95.31 155 ILE A O 1
ATOM 1242 N N . GLY A 1 156 ? 0.912 13.878 -5.907 1.00 94.19 156 GLY A N 1
ATOM 1243 C CA . GLY A 1 156 ? 2.098 14.360 -6.613 1.00 94.19 156 GLY A CA 1
ATOM 1244 C C . GLY A 1 156 ? 2.588 13.377 -7.676 1.00 94.19 156 GLY A C 1
ATOM 1245 O O . GLY A 1 156 ? 2.803 13.778 -8.817 1.00 94.19 156 GLY A O 1
ATOM 1246 N N . VAL A 1 157 ? 2.689 12.088 -7.344 1.00 90.88 157 VAL A N 1
ATOM 1247 C CA . VAL A 1 157 ? 3.063 11.028 -8.299 1.00 90.88 157 VAL A CA 1
ATOM 1248 C C . VAL A 1 157 ? 2.023 10.899 -9.413 1.00 90.88 157 VAL A C 1
ATOM 1250 O O . VAL A 1 157 ? 2.382 10.845 -10.588 1.00 90.88 157 VAL A O 1
ATOM 1253 N N . PHE A 1 158 ? 0.730 10.917 -9.076 1.00 89.44 158 PHE A N 1
ATOM 1254 C CA . PHE A 1 158 ? -0.362 10.808 -10.048 1.00 89.44 158 PHE A CA 1
ATOM 1255 C C . PHE A 1 158 ? -0.331 11.935 -11.092 1.00 89.44 158 PHE A C 1
ATOM 1257 O O . PHE A 1 158 ? -0.486 11.684 -12.287 1.00 89.44 158 PHE A O 1
ATOM 1264 N N . PHE A 1 159 ? -0.072 13.173 -10.659 1.00 91.62 159 PHE A N 1
ATOM 1265 C CA . PHE A 1 159 ? 0.089 14.332 -11.545 1.00 91.62 159 PHE A CA 1
ATOM 1266 C C . PHE A 1 159 ? 1.499 14.474 -12.135 1.00 91.62 159 PHE A C 1
ATOM 1268 O O . PHE A 1 159 ? 1.776 15.472 -12.799 1.00 91.62 159 PHE A O 1
ATOM 1275 N N . ARG A 1 160 ? 2.386 13.490 -11.925 1.00 86.75 160 ARG A N 1
ATOM 1276 C CA . ARG A 1 160 ? 3.788 13.497 -12.383 1.00 86.75 160 ARG A CA 1
ATOM 1277 C C . ARG A 1 160 ? 4.609 14.684 -11.859 1.00 86.75 160 ARG A C 1
ATOM 1279 O O . ARG A 1 160 ? 5.585 15.085 -12.484 1.00 86.75 160 ARG A O 1
ATOM 1286 N N . LEU A 1 161 ? 4.211 15.247 -10.719 1.00 90.19 161 LEU A N 1
ATOM 1287 C CA . LEU A 1 161 ? 4.976 16.254 -9.977 1.00 90.19 161 LEU A CA 1
ATOM 1288 C C . LEU A 1 161 ? 6.105 15.616 -9.160 1.00 90.19 161 LEU A C 1
ATOM 1290 O O . LEU A 1 161 ? 7.083 16.286 -8.851 1.00 90.19 161 LEU A O 1
ATOM 1294 N N . LEU A 1 162 ? 5.944 14.338 -8.808 1.00 87.75 162 LEU A N 1
ATOM 1295 C CA . LEU A 1 162 ? 6.924 13.516 -8.108 1.00 87.75 162 LEU A CA 1
ATOM 1296 C C . LEU A 1 162 ? 7.215 12.253 -8.923 1.00 87.75 162 LEU A C 1
ATOM 1298 O O . LEU A 1 162 ? 6.349 11.733 -9.632 1.00 87.75 162 LEU A O 1
ATOM 1302 N N . THR A 1 163 ? 8.439 11.760 -8.808 1.00 82.00 163 THR A N 1
ATOM 1303 C CA . THR A 1 163 ? 8.930 10.532 -9.430 1.00 82.00 163 THR A CA 1
ATOM 1304 C C . THR A 1 163 ? 8.764 9.331 -8.496 1.00 82.00 163 THR A C 1
ATOM 1306 O O . THR A 1 163 ? 8.388 9.460 -7.332 1.00 82.00 163 THR A O 1
ATOM 1309 N N . PHE A 1 164 ? 9.060 8.130 -8.996 1.00 77.06 164 PHE A N 1
ATOM 1310 C CA . PHE A 1 164 ? 9.111 6.937 -8.149 1.00 77.06 164 PHE A CA 1
ATOM 1311 C C . PHE A 1 164 ? 10.277 6.982 -7.144 1.00 77.06 164 PHE A C 1
ATOM 1313 O O . PHE A 1 164 ? 10.160 6.430 -6.056 1.00 77.06 164 PHE A O 1
ATOM 1320 N N . GLU A 1 165 ? 11.364 7.692 -7.462 1.00 79.62 165 GLU A N 1
ATOM 1321 C CA . GLU A 1 165 ? 12.474 7.918 -6.527 1.00 79.62 165 GLU A CA 1
ATOM 1322 C C . GLU A 1 165 ? 12.010 8.706 -5.297 1.00 79.62 165 GLU A C 1
ATOM 1324 O O . GLU A 1 165 ? 12.318 8.349 -4.162 1.00 79.62 165 GLU A O 1
ATOM 1329 N N . ASP A 1 166 ? 11.152 9.706 -5.504 1.00 83.69 166 ASP A N 1
ATOM 1330 C CA . ASP A 1 166 ? 10.575 10.497 -4.415 1.00 83.69 166 ASP A CA 1
ATOM 1331 C C . ASP A 1 166 ? 9.712 9.647 -3.463 1.00 83.69 166 ASP A C 1
ATOM 1333 O O . ASP A 1 166 ? 9.617 9.934 -2.266 1.00 83.69 166 ASP A O 1
ATOM 1337 N N . VAL A 1 167 ? 9.116 8.558 -3.968 1.00 80.31 167 VAL A N 1
ATOM 1338 C CA . VAL A 1 167 ? 8.339 7.607 -3.158 1.00 80.31 167 VAL A CA 1
ATOM 1339 C C . VAL A 1 167 ? 9.234 6.848 -2.174 1.00 80.31 167 VAL A C 1
ATOM 1341 O O . VAL A 1 167 ? 8.801 6.573 -1.051 1.00 80.31 167 VAL A O 1
ATOM 1344 N N . TYR A 1 168 ? 10.493 6.565 -2.526 1.00 81.69 168 TYR A N 1
ATOM 1345 C CA . TYR A 1 168 ? 11.425 5.873 -1.627 1.00 81.69 168 TYR A CA 1
ATOM 1346 C C . TYR A 1 168 ? 11.690 6.657 -0.347 1.00 81.69 168 TYR A C 1
ATOM 1348 O O . TYR A 1 168 ? 11.722 6.073 0.739 1.00 81.69 168 TYR A O 1
ATOM 1356 N N . TYR A 1 169 ? 11.796 7.983 -0.435 1.00 85.81 169 TYR A N 1
ATOM 1357 C CA . TYR A 1 169 ? 12.020 8.826 0.742 1.00 85.81 169 TYR A CA 1
ATOM 1358 C C . TYR A 1 169 ? 10.853 8.799 1.733 1.00 85.81 169 TYR A C 1
ATOM 1360 O O . TY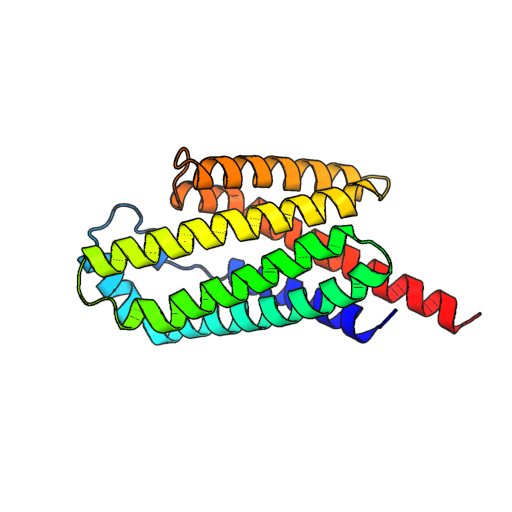R A 1 169 ? 11.051 9.036 2.926 1.00 85.81 169 TYR A O 1
ATOM 1368 N N . VAL A 1 170 ? 9.643 8.469 1.274 1.00 88.12 170 VAL A N 1
ATOM 1369 C CA . VAL A 1 170 ? 8.459 8.357 2.138 1.00 88.12 170 VAL A CA 1
ATOM 1370 C C . VAL A 1 170 ? 8.131 6.919 2.533 1.00 88.12 170 VAL A C 1
ATOM 1372 O O . VAL A 1 170 ? 7.178 6.697 3.280 1.00 88.12 170 VAL A O 1
ATOM 1375 N N . MET A 1 171 ? 8.942 5.939 2.123 1.00 88.81 171 MET A N 1
ATOM 1376 C CA . MET A 1 171 ? 8.788 4.536 2.516 1.00 88.81 171 MET A CA 1
ATOM 1377 C C . MET A 1 171 ? 8.711 4.326 4.042 1.00 88.81 171 MET A C 1
ATOM 1379 O O . MET A 1 171 ? 7.851 3.557 4.482 1.00 88.81 171 MET A O 1
ATOM 1383 N N . PRO A 1 172 ? 9.470 5.052 4.895 1.00 92.06 172 PRO A N 1
ATOM 1384 C CA . PRO A 1 172 ? 9.294 4.965 6.346 1.00 92.06 172 PRO A CA 1
ATOM 1385 C C . PRO A 1 172 ? 7.874 5.318 6.812 1.00 92.06 172 PRO A C 1
ATOM 1387 O O . PRO A 1 172 ? 7.353 4.700 7.739 1.00 92.06 172 PRO A O 1
ATOM 1390 N N . LEU A 1 173 ? 7.211 6.275 6.155 1.00 94.12 173 LEU A N 1
ATOM 1391 C CA . LEU A 1 173 ? 5.828 6.636 6.472 1.00 94.12 173 LEU A CA 1
ATOM 1392 C C . LEU A 1 173 ? 4.856 5.528 6.062 1.00 94.12 173 LEU A C 1
ATOM 1394 O O . LEU A 1 173 ? 3.915 5.247 6.802 1.00 94.12 173 LEU A O 1
ATOM 1398 N N . VAL A 1 174 ? 5.094 4.865 4.929 1.00 94.19 174 VAL A N 1
ATOM 1399 C CA . VAL A 1 174 ? 4.297 3.708 4.491 1.00 94.19 174 VAL A CA 1
ATOM 1400 C C . VAL A 1 174 ? 4.389 2.571 5.514 1.00 94.19 174 VAL A C 1
ATOM 1402 O O . VAL A 1 174 ? 3.362 2.023 5.919 1.00 94.19 174 VAL A O 1
ATOM 1405 N N . ILE A 1 175 ? 5.595 2.282 6.017 1.00 95.19 175 ILE A N 1
ATOM 1406 C CA . ILE A 1 175 ? 5.810 1.304 7.095 1.00 95.19 175 ILE A CA 1
ATOM 1407 C C . ILE A 1 175 ? 5.017 1.699 8.345 1.00 95.19 175 ILE A C 1
ATOM 1409 O O . ILE A 1 175 ? 4.330 0.858 8.924 1.00 95.19 175 ILE A O 1
ATOM 1413 N N . VAL A 1 176 ? 5.037 2.979 8.738 1.00 96.44 176 VAL A N 1
ATOM 1414 C CA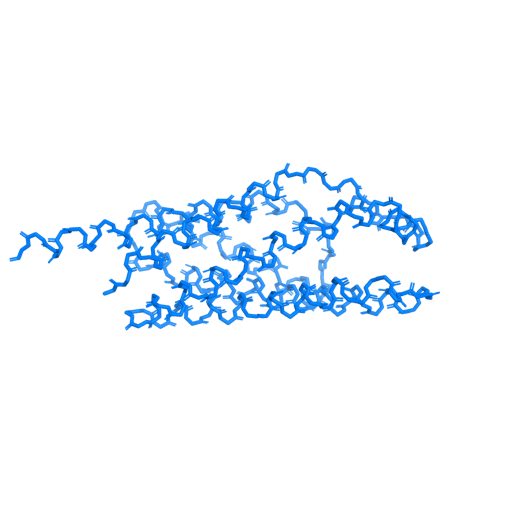 . VAL A 1 176 ? 4.223 3.471 9.863 1.00 96.44 176 VAL A CA 1
ATOM 1415 C C . VAL A 1 176 ? 2.735 3.190 9.635 1.00 96.44 176 VAL A C 1
ATOM 1417 O O . VAL A 1 176 ? 2.074 2.716 10.557 1.00 96.44 176 VAL A O 1
ATOM 1420 N N . VAL A 1 177 ? 2.196 3.395 8.428 1.00 96.94 177 VAL A N 1
ATOM 1421 C CA . VAL A 1 177 ? 0.789 3.060 8.133 1.00 96.94 177 VAL A CA 1
ATOM 1422 C C . VAL A 1 177 ? 0.516 1.564 8.289 1.00 96.94 177 VAL A C 1
ATOM 1424 O O . VAL A 1 177 ? -0.488 1.198 8.900 1.00 96.94 177 VAL A O 1
ATOM 1427 N N . TYR A 1 178 ? 1.405 0.679 7.837 1.00 97.44 178 TYR A N 1
ATOM 1428 C CA . TYR A 1 178 ? 1.223 -0.757 8.071 1.00 97.44 178 TYR A CA 1
ATOM 1429 C C . TYR A 1 178 ? 1.325 -1.148 9.552 1.00 97.44 178 TYR A C 1
ATOM 1431 O O . TYR A 1 178 ? 0.571 -2.008 10.012 1.00 97.44 178 TYR A O 1
ATOM 1439 N N . LEU A 1 179 ? 2.171 -0.485 10.342 1.00 97.31 179 LEU A N 1
ATOM 1440 C CA . LEU A 1 179 ? 2.186 -0.668 11.798 1.00 97.31 179 LEU A CA 1
ATOM 1441 C C . LEU A 1 179 ? 0.863 -0.215 12.436 1.00 97.31 179 LEU A C 1
ATOM 1443 O O . LEU A 1 179 ? 0.334 -0.894 13.320 1.00 97.31 179 LEU A O 1
ATOM 1447 N N . LEU A 1 180 ? 0.276 0.888 11.960 1.00 96.00 180 LEU A N 1
ATOM 1448 C CA . LEU A 1 180 ? -1.060 1.323 12.380 1.00 96.00 180 LEU A CA 1
ATOM 1449 C C . LEU A 1 180 ? -2.129 0.289 12.000 1.00 96.00 180 LEU A C 1
ATOM 1451 O O . LEU A 1 180 ? -2.990 -0.011 12.830 1.00 96.00 180 LEU A O 1
ATOM 1455 N N . ASN A 1 181 ? -2.046 -0.313 10.809 1.00 96.31 181 ASN A N 1
ATOM 1456 C CA . ASN A 1 181 ? -2.940 -1.394 10.386 1.00 96.31 181 ASN A CA 1
ATOM 1457 C C . ASN A 1 181 ? -2.879 -2.581 11.354 1.00 96.31 181 ASN A C 1
ATOM 1459 O O . ASN A 1 181 ? -3.923 -3.068 11.788 1.00 96.31 181 ASN A O 1
ATOM 1463 N N . ILE A 1 182 ? -1.682 -3.004 11.769 1.00 97.31 182 ILE A N 1
ATOM 1464 C CA . ILE A 1 182 ? -1.511 -4.080 12.759 1.00 97.31 182 ILE A CA 1
ATOM 1465 C C . ILE A 1 182 ? -2.236 -3.729 14.063 1.00 97.31 182 ILE A C 1
ATOM 1467 O O . ILE A 1 182 ? -3.012 -4.533 14.584 1.00 97.31 182 ILE A O 1
ATOM 1471 N N . ILE A 1 183 ? -2.045 -2.510 14.575 1.00 95.44 183 ILE A N 1
ATOM 1472 C CA . ILE A 1 183 ? -2.679 -2.050 15.820 1.00 95.44 183 ILE A CA 1
ATOM 1473 C C . ILE A 1 183 ? -4.206 -2.023 15.690 1.00 95.44 183 ILE A C 1
ATOM 1475 O O . ILE A 1 183 ? -4.914 -2.466 16.600 1.00 95.44 183 ILE A O 1
ATOM 1479 N N . ILE A 1 184 ? -4.722 -1.528 14.565 1.00 92.75 184 ILE A N 1
ATOM 1480 C CA . ILE A 1 184 ? -6.157 -1.507 14.262 1.00 92.75 184 ILE A CA 1
ATOM 1481 C C . ILE A 1 184 ? -6.704 -2.938 14.202 1.00 92.75 184 ILE A C 1
ATOM 1483 O O . ILE A 1 184 ? -7.687 -3.238 14.882 1.00 92.75 184 ILE A O 1
ATOM 1487 N N . GLY A 1 185 ? -6.035 -3.844 13.486 1.00 92.81 185 GLY A N 1
ATOM 1488 C CA . GLY A 1 185 ? -6.402 -5.258 13.405 1.00 92.81 185 GLY A CA 1
ATOM 1489 C C . GLY A 1 185 ? -6.479 -5.920 14.783 1.00 92.81 185 GLY A C 1
ATOM 1490 O O . GLY A 1 185 ? -7.471 -6.576 15.104 1.00 92.81 185 GLY A O 1
ATOM 1491 N N . VAL A 1 186 ? -5.499 -5.667 15.658 1.00 93.50 186 VAL A N 1
ATOM 1492 C CA . VAL A 1 186 ? -5.506 -6.173 17.044 1.00 93.50 186 VAL A CA 1
ATOM 1493 C C . VAL A 1 186 ? -6.713 -5.653 17.827 1.00 93.50 186 VAL A C 1
ATOM 1495 O O . VAL A 1 186 ? -7.335 -6.418 18.570 1.00 93.50 186 VAL A O 1
ATOM 1498 N N . LYS A 1 187 ? -7.082 -4.375 17.675 1.00 88.38 187 LYS A N 1
ATOM 1499 C CA . LYS A 1 187 ? -8.280 -3.821 18.331 1.00 88.38 187 LYS A CA 1
ATOM 1500 C C . LYS A 1 187 ? -9.553 -4.523 17.857 1.00 88.38 187 LYS A C 1
ATOM 1502 O O . LYS A 1 187 ? -10.381 -4.877 18.694 1.00 88.38 187 LYS A O 1
ATOM 1507 N N . TYR A 1 188 ? -9.677 -4.788 16.560 1.00 84.25 188 TYR A N 1
ATOM 1508 C CA . TYR A 1 188 ? -10.807 -5.526 15.992 1.00 84.25 188 TYR A CA 1
ATOM 1509 C C . TYR A 1 188 ? -10.903 -6.967 16.526 1.00 84.25 188 TYR A C 1
ATOM 1511 O O . TYR A 1 188 ? -11.996 -7.422 16.866 1.00 84.25 188 TYR A O 1
ATOM 1519 N N . VAL A 1 189 ? -9.775 -7.662 16.707 1.00 87.38 189 VAL A N 1
ATOM 1520 C CA . VAL A 1 189 ? -9.746 -8.992 17.349 1.00 87.38 189 VAL A CA 1
ATOM 1521 C C . VAL A 1 189 ? -10.157 -8.917 18.826 1.00 87.38 189 VAL A C 1
ATOM 1523 O O . VAL A 1 189 ? -10.950 -9.735 19.293 1.00 87.38 189 VAL A O 1
ATOM 1526 N N . LYS A 1 190 ? -9.657 -7.930 19.582 1.00 78.56 190 LYS A N 1
ATOM 1527 C CA . LYS A 1 190 ? -9.937 -7.804 21.026 1.00 78.56 190 LYS A CA 1
ATOM 1528 C C . LYS A 1 190 ? -11.398 -7.473 21.332 1.00 78.56 190 LYS A C 1
ATOM 1530 O O . LYS A 1 190 ? -11.956 -8.068 22.251 1.00 78.56 190 LYS A O 1
ATOM 1535 N N . VAL A 1 191 ? -12.032 -6.583 20.564 1.00 68.75 191 VAL A N 1
ATOM 1536 C CA . VAL A 1 191 ? -13.459 -6.236 20.737 1.00 68.75 191 VAL A CA 1
ATOM 1537 C C . VAL A 1 191 ? -14.355 -7.476 20.620 1.00 68.75 191 VAL A C 1
ATOM 1539 O O . VAL A 1 191 ? -15.349 -7.595 21.335 1.00 68.75 191 VAL A O 1
ATOM 1542 N N . LEU A 1 192 ? -13.977 -8.444 19.782 1.00 55.56 192 LEU A N 1
ATOM 1543 C CA . LEU A 1 192 ? -14.706 -9.703 19.634 1.00 55.56 192 LEU A CA 1
ATOM 1544 C C . LEU A 1 192 ? -14.581 -10.645 20.831 1.00 55.56 192 LEU A C 1
ATOM 1546 O O . LEU A 1 192 ? -15.533 -11.364 21.118 1.00 55.56 192 LEU A O 1
ATOM 1550 N N . ASN A 1 193 ? -13.443 -10.660 21.527 1.00 57.09 193 ASN A N 1
ATOM 1551 C CA . ASN A 1 193 ? -13.275 -11.520 22.701 1.00 57.09 193 ASN A CA 1
ATOM 1552 C C . ASN A 1 193 ? -14.199 -11.102 23.850 1.00 57.09 193 ASN A C 1
ATOM 1554 O O . ASN A 1 193 ? -14.724 -11.971 24.534 1.00 57.09 193 ASN A O 1
ATOM 1558 N N . VAL A 1 194 ? -14.446 -9.799 24.008 1.00 57.31 194 VAL A N 1
ATOM 1559 C CA . VAL A 1 194 ? -15.328 -9.267 25.058 1.00 57.31 194 VAL A CA 1
ATOM 1560 C C . VAL A 1 194 ? -16.798 -9.624 24.802 1.00 57.31 194 VAL A C 1
ATOM 1562 O O . VAL A 1 194 ? -17.508 -9.971 25.738 1.00 57.31 194 VAL A O 1
ATOM 1565 N N . ARG A 1 195 ? -17.252 -9.597 23.540 1.00 50.69 195 ARG A N 1
ATOM 1566 C CA . ARG A 1 195 ? -18.643 -9.937 23.175 1.00 50.69 195 ARG A CA 1
ATOM 1567 C C . ARG A 1 195 ? -18.948 -11.438 23.184 1.00 50.69 195 ARG A C 1
ATOM 1569 O O . ARG A 1 195 ? -20.110 -11.803 23.217 1.00 50.69 195 ARG A O 1
ATOM 1576 N N . SER A 1 196 ? -17.939 -12.310 23.110 1.00 50.75 196 SER A N 1
ATOM 1577 C CA . SER A 1 196 ? -18.144 -13.769 23.182 1.00 50.75 196 SER A CA 1
ATOM 1578 C C . SER A 1 196 ? -18.213 -14.317 24.610 1.00 50.75 196 SER A C 1
ATOM 1580 O O . SER A 1 196 ? -18.500 -15.494 24.791 1.00 50.75 196 SER A O 1
ATOM 1582 N N . THR A 1 197 ? -17.894 -13.490 25.608 1.00 50.88 197 THR A N 1
ATOM 1583 C CA . THR A 1 197 ? -17.896 -13.849 27.038 1.00 50.88 197 THR A CA 1
ATOM 1584 C C . THR A 1 197 ? -19.051 -13.214 27.819 1.00 50.88 197 THR A C 1
ATOM 1586 O O . THR A 1 197 ? -19.105 -13.365 29.036 1.00 50.88 197 THR A O 1
ATOM 1589 N N . SER A 1 198 ? -19.932 -12.480 27.135 1.00 44.31 198 SER A N 1
ATOM 1590 C CA . SER A 1 198 ? -21.161 -11.867 27.659 1.00 44.31 198 SER A CA 1
ATOM 1591 C C . SER A 1 198 ? -22.379 -12.593 27.117 1.00 44.31 198 SER A C 1
ATOM 1593 O O . SER A 1 198 ? -23.318 -12.825 27.901 1.00 44.31 198 SER A O 1
#

Mean predicted aligned error: 5.23 Å

Sequence (198 aa):
MDKAAGYTFILGSILMVVLMLIPYEEANATSLDWDIRLEALMSNWNFVATIWRFELTAAIALAWSSFHFAKENSSWYLVAIAHVIYIVMYGVMLAGYPEARTQEGYNTLFQIALWIFSVANLLWVLGIGLIVSQYSGWLKYVGFITTSILSLVMIGVFFRLLTFEDVYYVMPLVIVVYLLNIIIGVKYVKVLNVRSTS

Secondary structure (DSSP, 8-state):
--HHHHHHHHHHHHHHHHHHTS--GGGG-TTS-HHHHHHHHHHTHHHHHHHHHHHHHHHHHHHHHHHHHTTT-TTHHHHHHHHHHHHHHHHHHHHHGGG--SHHHHHHHHHHHHHHHHHHHHHHHHHHHHHHHTS-THHHHHHHHHHHHHHHHHHHHHTTSS-HHHHHHTHHHHHHHHHHHHHHHHHHHHHHHHHT--

Solvent-accessible surface area (backbone atoms only — not comparable to full-atom values): 10061 Å² total; per-residue (Å²): 133,62,60,66,36,21,52,38,28,26,51,20,26,51,49,48,46,55,58,72,68,52,86,61,73,76,72,75,48,83,86,57,56,66,66,60,50,50,50,47,51,60,76,43,32,73,61,52,49,48,52,48,51,51,50,36,52,24,25,51,35,33,18,56,19,23,54,61,50,25,78,84,42,64,48,27,45,37,34,14,52,15,23,52,44,43,41,51,36,41,50,48,52,68,63,42,58,86,67,43,86,42,70,69,50,41,53,49,52,50,53,50,40,51,47,46,48,26,53,19,49,33,35,28,31,50,17,49,26,57,54,26,59,76,48,71,68,68,58,16,55,54,39,34,53,50,22,50,53,51,34,52,50,24,51,29,39,65,72,64,76,38,56,75,71,59,50,60,78,46,42,69,53,53,44,51,51,32,54,50,46,30,56,52,22,50,49,59,39,51,59,52,58,59,65,76,76,109

Radius of gyration: 17.68 Å; Cα contacts (8 Å, |Δi|>4): 222; chains: 1; bounding box: 42×31×54 Å

Foldseek 3Di:
DDLLLLVLLLVLLVLVLVLLPPDDPLVVVPPDDPVVSLCVCVVCVVVVLVSLVSNLVSLVSQLVSLVVVCVPPVLSVLQNVLSVLSNVLSVLVNPQSVVQPDPVSNVVSVLVSLLSNLSSLLSNLSSQLVVQCPDDDPSNVLSNVLSVVSNVVSVCSNVVVDDVVNVNVSSVSVSVSSVSSNVVSVVVSVVVVVVVVD